Protein 3Q98 (pdb70)

CATH classification: 3.40.50.1370 (+1 more: 3.40.50.1370)

Structure (mmCIF, N/CA/C/O backbone):
data_3Q98
#
_entry.id   3Q98
#
_cell.length_a   78.250
_cell.length_b   78.250
_cell.length_c   100.200
_cell.angle_alpha   90.000
_cell.angle_beta   90.000
_cell.angle_gamma   120.000
#
_symmetry.space_group_name_H-M   'P 63'
#
loop_
_entity.id
_entity.type
_entity.pdbx_description
1 polymer transcarbamylase
2 water water
#
loop_
_atom_site.group_PDB
_atom_site.id
_atom_site.type_symbol
_atom_site.label_atom_id
_atom_site.label_alt_id
_atom_site.label_comp_id
_atom_site.label_asym_id
_atom_site.label_entity_id
_atom_site.label_seq_id
_atom_site.pdbx_PDB_ins_code
_atom_site.Cartn_x
_atom_site.Cartn_y
_atom_site.Cartn_z
_atom_site.occupancy
_atom_site.B_iso_or_equiv
_atom_site.auth_seq_id
_atom_site.auth_comp_id
_atom_site.auth_asym_id
_atom_site.auth_atom_id
_atom_site.pdbx_PDB_model_num
ATOM 17 N N . LYS A 1 6 ? 23.926 40.929 73.881 1.00 48.85 3 LYS A N 1
ATOM 18 C CA . LYS A 1 6 ? 25.253 41.530 74.016 1.00 45.62 3 LYS A CA 1
ATOM 19 C C . LYS A 1 6 ? 25.740 42.176 72.720 1.00 41.69 3 LYS A C 1
ATOM 20 O O . LYS A 1 6 ? 26.232 43.301 72.724 1.00 43.86 3 LYS A O 1
ATOM 26 N N . THR A 1 7 ? 25.607 41.448 71.618 1.00 39.36 4 THR A N 1
ATOM 27 C CA . THR A 1 7 ? 25.983 41.942 70.301 1.00 40.60 4 THR A CA 1
ATOM 28 C C . THR A 1 7 ? 25.278 43.260 69.985 1.00 38.74 4 THR A C 1
ATOM 29 O O . THR A 1 7 ? 25.907 44.235 69.566 1.00 40.46 4 THR A O 1
ATOM 33 N N . VAL A 1 8 ? 23.965 43.277 70.185 1.00 33.84 5 VAL A N 1
ATOM 34 C CA . VAL A 1 8 ? 23.160 44.451 69.907 1.00 28.61 5 VAL A CA 1
ATOM 35 C C . VAL A 1 8 ? 23.490 45.592 70.874 1.00 28.62 5 VAL A C 1
ATOM 36 O O . VAL A 1 8 ? 23.606 46.736 70.458 1.00 32.53 5 VAL A O 1
ATOM 40 N N . ASN A 1 9 ? 23.664 45.281 72.156 1.00 29.91 6 ASN A N 1
ATOM 41 C CA . ASN A 1 9 ? 24.101 46.301 73.110 1.00 37.39 6 ASN A CA 1
ATOM 42 C C . ASN A 1 9 ? 25.413 46.984 72.694 1.00 34.84 6 ASN A C 1
ATOM 43 O O . ASN A 1 9 ? 25.556 48.191 72.841 1.00 41.09 6 ASN A O 1
ATOM 48 N N . GLU A 1 10 ? 26.354 46.220 72.155 1.00 36.34 7 GLU A N 1
ATOM 49 C CA . GLU A 1 10 ? 27.613 46.799 71.677 1.00 41.04 7 GLU A CA 1
ATOM 50 C C . GLU A 1 10 ? 27.407 47.656 70.426 1.00 35.70 7 GLU A C 1
ATOM 51 O O . GLU A 1 10 ? 28.046 48.703 70.264 1.00 29.12 7 GLU A O 1
ATOM 57 N N . LEU A 1 11 ? 26.530 47.195 69.534 1.00 30.44 8 LEU A N 1
ATOM 58 C CA . LEU A 1 11 ? 26.197 47.940 68.331 1.00 31.51 8 LEU A CA 1
ATOM 59 C C . LEU A 1 11 ? 25.590 49.289 68.684 1.00 32.69 8 LEU A C 1
ATOM 60 O O . LEU A 1 11 ? 25.921 50.300 68.065 1.00 32.30 8 LEU A O 1
ATOM 65 N N . ILE A 1 12 ? 24.705 49.295 69.678 1.00 27.81 9 ILE A N 1
ATOM 66 C CA . ILE A 1 12 ? 24.041 50.516 70.125 1.00 28.69 9 ILE A CA 1
ATOM 67 C C . ILE A 1 12 ? 25.035 51.527 70.731 1.00 31.24 9 ILE A C 1
ATOM 68 O O . ILE A 1 12 ? 24.916 52.732 70.517 1.00 26.34 9 ILE A O 1
ATOM 73 N N . LYS A 1 13 ? 26.008 51.030 71.482 1.00 31.41 10 LYS A N 1
ATOM 74 C CA . LYS A 1 13 ? 27.046 51.884 72.030 1.00 37.24 10 LYS A CA 1
ATOM 75 C C . LYS A 1 13 ? 27.896 52.455 70.894 1.00 34.78 10 LYS A C 1
ATOM 76 O O . LYS A 1 13 ? 28.288 53.615 70.931 1.00 38.57 10 LYS A O 1
ATOM 82 N N . ASP A 1 14 ? 28.162 51.645 69.875 1.00 33.05 11 ASP A N 1
ATOM 83 C CA . ASP A 1 14 ? 28.889 52.123 68.703 1.00 37.79 11 ASP A CA 1
ATOM 84 C C . ASP A 1 14 ? 28.110 53.235 67.995 1.00 36.58 11 ASP A C 1
ATOM 85 O O . ASP A 1 14 ? 28.662 54.288 67.682 1.00 35.21 11 ASP A O 1
ATOM 90 N N . ILE A 1 15 ? 26.825 52.991 67.754 1.00 28.02 12 ILE A N 1
ATOM 91 C CA . ILE A 1 15 ? 25.962 53.946 67.066 1.00 24.40 12 ILE A CA 1
ATOM 92 C C . ILE A 1 15 ? 25.842 55.253 67.831 1.00 26.97 12 ILE A C 1
ATOM 93 O O . ILE A 1 15 ? 25.967 56.331 67.246 1.00 29.18 12 ILE A O 1
ATOM 98 N N . ASN A 1 16 ? 25.615 55.160 69.137 1.00 28.40 13 ASN A N 1
ATOM 99 C CA . ASN A 1 16 ? 25.450 56.352 69.963 1.00 34.17 13 ASN A CA 1
ATOM 100 C C . ASN A 1 16 ? 26.706 57.218 70.008 1.00 37.56 13 ASN A C 1
ATOM 101 O O . ASN A 1 16 ? 26.632 58.396 70.324 1.00 41.10 13 ASN A O 1
ATOM 106 N N . SER A 1 17 ? 27.854 56.636 69.688 1.00 39.33 14 SER A N 1
ATOM 107 C CA . SER A 1 17 ? 29.109 57.375 69.739 1.00 44.59 14 SER A CA 1
ATOM 108 C C . SER A 1 17 ? 29.398 58.116 68.435 1.00 43.29 14 SER A C 1
ATOM 109 O O . SER A 1 17 ? 30.403 58.814 68.322 1.00 44.69 14 SER A O 1
ATOM 112 N N . LEU A 1 18 ? 28.518 57.965 67.452 1.00 34.32 15 LEU A N 1
ATOM 113 C CA . LEU A 1 18 ? 28.765 58.523 66.130 1.00 34.66 15 LEU A CA 1
ATOM 114 C C . LEU A 1 18 ? 28.144 59.899 65.954 1.00 37.66 15 LEU A C 1
ATOM 115 O O . LEU A 1 18 ? 27.120 60.223 66.554 1.00 39.61 15 LEU A O 1
ATOM 120 N N . THR A 1 19 ? 28.770 60.700 65.105 1.00 38.46 16 THR A N 1
ATOM 121 C CA . THR A 1 19 ? 28.252 62.012 64.778 1.00 38.05 16 THR A CA 1
ATOM 122 C C . THR A 1 19 ? 27.588 61.919 63.412 1.00 37.59 16 THR A C 1
ATOM 123 O O . THR A 1 19 ? 28.232 61.569 62.426 1.00 40.57 16 THR A O 1
ATOM 127 N N . SER A 1 20 ? 26.289 62.191 63.368 1.00 32.77 17 SER A N 1
ATOM 128 C CA . SER A 1 20 ? 25.528 62.045 62.140 1.00 26.46 17 SER A CA 1
ATOM 129 C C . SER A 1 20 ? 24.517 63.164 61.965 1.00 30.37 17 SER A C 1
ATOM 130 O O . SER A 1 20 ? 23.980 63.684 62.940 1.00 32.40 17 SER A O 1
ATOM 133 N N . HIS A 1 21 ? 24.262 63.535 60.715 1.00 28.64 18 HIS A N 1
ATOM 134 C CA . HIS A 1 21 ? 23.209 64.490 60.408 1.00 26.16 18 HIS A CA 1
ATOM 135 C C . HIS A 1 21 ? 22.320 63.895 59.337 1.00 26.65 18 HIS A C 1
ATOM 136 O O . HIS A 1 21 ? 21.698 64.621 58.567 1.00 27.16 18 HIS A O 1
ATOM 143 N N . LEU A 1 22 ? 22.239 62.565 59.294 1.00 25.82 19 LEU A N 1
ATOM 144 C CA . LEU A 1 22 ? 21.369 61.932 58.323 1.00 22.53 19 LEU A CA 1
ATOM 145 C C . LEU A 1 22 ? 19.916 62.256 58.601 1.00 25.53 19 LEU A C 1
ATOM 146 O O . LEU A 1 22 ? 19.065 62.078 57.739 1.00 28.90 19 LEU A O 1
ATOM 151 N N . HIS A 1 23 ? 19.616 62.720 59.807 1.00 27.98 20 HIS A N 1
ATOM 152 C CA . HIS A 1 23 ? 18.235 63.050 60.118 1.00 24.96 20 HIS A CA 1
ATOM 153 C C . HIS A 1 23 ? 17.804 64.376 59.482 1.00 30.62 20 HIS A C 1
ATOM 154 O O . HIS A 1 23 ? 16.631 64.735 59.516 1.00 30.19 20 HIS A O 1
ATOM 161 N N . GLU A 1 24 ? 18.747 65.068 58.857 1.00 26.87 21 GLU A N 1
ATOM 162 C CA . GLU A 1 24 ? 18.476 66.359 58.244 1.00 34.71 21 GLU A CA 1
ATOM 163 C C . GLU A 1 24 ? 18.701 66.343 56.741 1.00 32.91 21 GLU A C 1
ATOM 164 O O . GLU A 1 24 ? 18.659 67.386 56.107 1.00 33.68 21 GLU A O 1
ATOM 170 N N . LYS A 1 25 ? 18.970 65.177 56.162 1.00 28.96 22 LYS A N 1
ATOM 171 C CA . LYS A 1 25 ? 19.198 65.130 54.721 1.00 29.23 22 LYS A CA 1
ATOM 172 C C . LYS A 1 25 ? 18.771 63.798 54.113 1.00 26.95 22 LYS A C 1
ATOM 173 O O . LYS A 1 25 ? 18.388 62.882 54.824 1.00 31.34 22 LYS A O 1
ATOM 179 N N . ASP A 1 26 ? 18.821 63.704 52.791 1.00 21.70 23 ASP A N 1
ATOM 180 C CA . ASP A 1 26 ? 18.442 62.472 52.107 1.00 21.68 23 ASP A CA 1
ATOM 181 C C . ASP A 1 26 ? 19.691 61.722 51.681 1.00 22.78 23 ASP A C 1
ATOM 182 O O . ASP A 1 26 ? 20.613 62.328 51.156 1.00 22.65 23 ASP A O 1
ATOM 187 N N . PHE A 1 27 ? 19.714 60.409 51.898 1.00 19.88 24 PHE A N 1
ATOM 188 C CA . PHE A 1 27 ? 20.863 59.594 51.539 1.00 24.95 24 PHE A CA 1
ATOM 189 C C . PHE A 1 27 ? 20.769 59.219 50.062 1.00 23.75 24 PHE A C 1
ATOM 190 O O . PHE A 1 27 ? 20.316 58.130 49.721 1.00 26.92 24 PHE A O 1
ATOM 198 N N . LEU A 1 28 ? 21.184 60.128 49.186 1.00 18.30 25 LEU A N 1
ATOM 199 C CA . LEU A 1 28 ? 21.114 59.890 47.749 1.00 23.84 25 LEU A CA 1
ATOM 200 C C . LEU A 1 28 ? 22.400 59.231 47.216 1.00 24.29 25 LEU A C 1
ATOM 201 O O . LEU A 1 28 ? 22.351 58.223 46.521 1.00 29.80 25 LEU A O 1
ATOM 206 N N . LEU A 1 29 ? 23.541 59.819 47.551 1.00 22.58 26 LEU A N 1
ATOM 207 C CA . LEU A 1 29 ? 24.840 59.349 47.075 1.00 23.37 26 LEU A CA 1
ATOM 208 C C . LEU A 1 29 ? 25.703 58.993 48.275 1.00 17.15 26 LEU A C 1
ATOM 209 O O . LEU A 1 29 ? 25.778 59.760 49.221 1.00 19.35 26 LEU A O 1
ATOM 214 N N . THR A 1 30 ? 26.367 57.839 48.263 1.00 18.35 27 THR A N 1
ATOM 215 C CA . THR A 1 30 ? 27.191 57.503 49.428 1.00 17.06 27 THR A CA 1
ATOM 216 C C . THR A 1 30 ? 28.304 58.502 49.645 1.00 17.18 27 THR A C 1
ATOM 217 O O . THR A 1 30 ? 28.735 58.731 50.787 1.00 21.47 27 THR A O 1
ATOM 221 N N . TRP A 1 31 ? 28.803 59.090 48.564 1.00 18.38 28 TRP A N 1
ATOM 222 C CA . TRP A 1 31 ? 29.923 60.015 48.718 1.00 24.83 28 TRP A CA 1
ATOM 223 C C . TRP A 1 31 ? 29.503 61.416 49.169 1.00 26.33 28 TRP A C 1
ATOM 224 O O . TRP A 1 31 ? 30.349 62.311 49.322 1.00 27.32 28 TRP A O 1
ATOM 235 N N . GLU A 1 32 ? 28.209 61.606 49.419 1.00 21.13 29 GLU A N 1
ATOM 236 C CA . GLU A 1 32 ? 27.781 62.854 50.061 1.00 25.80 29 GLU A CA 1
ATOM 237 C C . GLU A 1 32 ? 27.562 62.624 51.554 1.00 27.03 29 GLU A C 1
ATOM 238 O O . GLU A 1 32 ? 27.100 63.501 52.268 1.00 25.11 29 GLU A O 1
ATOM 244 N N . GLN A 1 33 ? 27.915 61.432 52.027 1.00 19.74 30 GLN A N 1
ATOM 245 C CA . GLN A 1 33 ? 27.782 61.129 53.443 1.00 21.05 30 GLN A CA 1
ATOM 246 C C . GLN A 1 33 ? 29.168 61.024 54.061 1.00 22.05 30 GLN A C 1
ATOM 247 O O . GLN A 1 33 ? 30.110 60.570 53.406 1.00 26.33 30 GLN A O 1
ATOM 253 N N . THR A 1 34 ? 29.291 61.443 55.318 1.00 23.56 31 THR A N 1
ATOM 254 C CA . THR A 1 34 ? 30.561 61.322 56.051 1.00 23.86 31 THR A CA 1
ATOM 255 C C . THR A 1 34 ? 30.815 59.863 56.465 1.00 24.75 31 THR A C 1
ATOM 256 O O . THR A 1 34 ? 29.924 59.016 56.353 1.00 22.25 31 THR A O 1
ATOM 260 N N . PRO A 1 35 ? 32.043 59.555 56.915 1.00 31.17 32 PRO A N 1
ATOM 261 C CA . PRO A 1 35 ? 32.369 58.185 57.334 1.00 27.76 32 PRO A CA 1
ATOM 262 C C . PRO A 1 35 ? 31.554 57.720 58.537 1.00 25.63 32 PRO A C 1
ATOM 263 O O . PRO A 1 35 ? 31.155 56.559 58.571 1.00 25.15 32 PRO A O 1
ATOM 267 N N . ASP A 1 36 ? 31.305 58.602 59.503 1.00 24.06 33 ASP A N 1
ATOM 268 C CA . ASP A 1 36 ? 30.421 58.253 60.616 1.00 26.11 33 ASP A CA 1
ATOM 269 C C . ASP A 1 36 ? 28.997 57.951 60.174 1.00 24.49 33 ASP A C 1
ATOM 270 O O . ASP A 1 36 ? 28.331 57.070 60.742 1.00 23.55 33 ASP A O 1
ATOM 275 N N . GLU A 1 37 ? 28.518 58.688 59.174 1.00 23.50 34 GLU A N 1
ATOM 276 C CA . GLU A 1 37 ? 27.157 58.496 58.680 1.00 24.21 34 GLU A CA 1
ATOM 277 C C . GLU A 1 37 ? 27.025 57.165 57.954 1.00 25.62 34 GLU A C 1
ATOM 278 O O . GLU A 1 37 ? 26.008 56.484 58.073 1.00 25.47 34 GLU A O 1
ATOM 284 N N . LEU A 1 38 ? 28.051 56.790 57.195 1.00 21.47 35 LEU A N 1
ATOM 285 C CA . LEU A 1 38 ? 28.038 55.494 56.532 1.00 20.96 35 LEU A CA 1
ATOM 286 C C . LEU A 1 38 ? 28.046 54.414 57.595 1.00 21.24 35 LEU A C 1
ATOM 287 O O . LEU A 1 38 ? 27.293 53.442 57.521 1.00 22.96 35 LEU A O 1
ATOM 292 N N . LYS A 1 39 ? 28.907 54.590 58.593 1.00 23.26 36 LYS A N 1
ATOM 293 C CA . LYS A 1 39 ? 29.027 53.606 59.659 1.00 26.61 36 LYS A CA 1
ATOM 294 C C . LYS A 1 39 ? 27.723 53.478 60.444 1.00 25.23 36 LYS A C 1
ATOM 295 O O . LYS A 1 39 ? 27.362 52.389 60.862 1.00 21.65 36 LYS A O 1
ATOM 301 N N . GLN A 1 40 ? 26.998 54.580 60.622 1.00 24.76 37 GLN A N 1
ATOM 302 C CA . GLN A 1 40 ? 25.709 54.504 61.308 1.00 21.18 37 GLN A CA 1
ATOM 303 C C . GLN A 1 40 ? 24.730 53.567 60.595 1.00 22.38 37 GLN A C 1
ATOM 304 O O . GLN A 1 40 ? 24.071 52.732 61.223 1.00 26.21 37 GLN A O 1
ATOM 310 N N . VAL A 1 41 ? 24.634 53.709 59.283 1.00 19.78 38 VAL A N 1
ATOM 311 C CA . VAL A 1 41 ? 23.698 52.912 58.512 1.00 23.85 38 VAL A CA 1
ATOM 312 C C . VAL A 1 41 ? 24.048 51.428 58.572 1.00 21.96 38 VAL A C 1
ATOM 313 O O . VAL A 1 41 ? 23.176 50.574 58.762 1.00 19.46 38 VAL A O 1
ATOM 317 N N . LEU A 1 42 ? 25.331 51.137 58.411 1.00 18.98 39 LEU A N 1
ATOM 318 C CA . LEU A 1 42 ? 25.862 49.790 58.546 1.00 21.42 39 LEU A CA 1
ATOM 319 C C . LEU A 1 42 ? 25.594 49.171 59.920 1.00 21.92 39 LEU A C 1
ATOM 320 O O . LEU A 1 42 ? 25.160 48.042 59.989 1.00 24.17 39 LEU A O 1
ATOM 325 N N . ASP A 1 43 ? 25.878 49.902 61.003 1.00 24.21 40 ASP A N 1
ATOM 326 C CA . ASP A 1 43 ? 25.670 49.385 62.359 1.00 28.11 40 ASP A CA 1
ATOM 327 C C . ASP A 1 43 ? 24.183 49.219 62.699 1.00 24.62 40 ASP A C 1
ATOM 328 O O . ASP A 1 43 ? 23.790 48.254 63.361 1.00 21.07 40 ASP A O 1
ATOM 333 N N . VAL A 1 44 ? 23.363 50.162 62.255 1.00 22.28 41 VAL A N 1
ATOM 334 C CA . VAL A 1 44 ? 21.913 50.042 62.452 1.00 20.63 41 VAL A CA 1
ATOM 335 C C . VAL A 1 44 ? 21.370 48.828 61.688 1.00 19.13 41 VAL A C 1
ATOM 336 O O . VAL A 1 44 ? 20.554 48.060 62.205 1.00 21.77 41 VAL A O 1
ATOM 340 N N . ALA A 1 45 ? 21.834 48.651 60.459 1.00 16.45 42 ALA A N 1
ATOM 341 C CA . ALA A 1 45 ? 21.414 47.512 59.661 1.00 17.91 42 ALA A CA 1
ATOM 342 C C . ALA A 1 45 ? 21.817 46.232 60.381 1.00 20.36 42 ALA A C 1
ATOM 343 O O . ALA A 1 45 ? 21.014 45.326 60.505 1.00 20.84 42 ALA A O 1
ATOM 345 N N . ALA A 1 46 ? 23.043 46.185 60.907 1.00 18.74 43 ALA A N 1
ATOM 346 C CA . ALA A 1 46 ? 23.503 45.017 61.661 1.00 18.75 43 ALA A CA 1
ATOM 347 C C . ALA A 1 46 ? 22.652 44.725 62.905 1.00 20.92 43 ALA A C 1
ATOM 348 O O . ALA A 1 46 ? 22.353 43.573 63.196 1.00 21.00 43 ALA A O 1
ATOM 350 N N . ALA A 1 47 ? 22.270 45.764 63.646 1.00 19.51 44 ALA A N 1
ATOM 351 C CA . ALA A 1 47 ? 21.419 45.578 64.810 1.00 20.47 44 ALA A CA 1
ATOM 352 C C . ALA A 1 47 ? 20.043 45.062 64.412 1.00 19.15 44 ALA A C 1
ATOM 353 O O . ALA A 1 47 ? 19.520 44.159 65.046 1.00 22.07 44 ALA A O 1
ATOM 355 N N . LEU A 1 48 ? 19.460 45.615 63.353 1.00 16.66 45 LEU A N 1
ATOM 356 C CA . LEU A 1 48 ? 18.160 45.126 62.909 1.00 20.70 45 LEU A CA 1
ATOM 357 C C . LEU A 1 48 ? 18.260 43.659 62.481 1.00 21.32 45 LEU A C 1
ATOM 358 O O . LEU A 1 48 ? 17.400 42.868 62.818 1.00 16.82 45 LEU A O 1
ATOM 363 N N . LYS A 1 49 ? 19.313 43.298 61.752 1.00 17.71 46 LYS A N 1
ATOM 364 C CA . LYS A 1 49 ? 19.447 41.920 61.275 1.00 18.88 46 LYS A CA 1
ATOM 365 C C . LYS A 1 49 ? 19.551 40.962 62.467 1.00 21.88 46 LYS A C 1
ATOM 366 O O . LYS A 1 49 ? 18.932 39.896 62.474 1.00 19.66 46 LYS A O 1
ATOM 372 N N . ALA A 1 50 ? 20.355 41.335 63.466 1.00 22.43 47 ALA A N 1
ATOM 373 C CA . ALA A 1 50 ? 20.525 40.514 64.669 1.00 24.15 47 ALA A CA 1
ATOM 374 C C . ALA A 1 50 ? 19.231 40.417 65.481 1.00 25.85 47 ALA A C 1
ATOM 375 O O . ALA A 1 50 ? 18.865 39.343 65.961 1.00 23.59 47 ALA A O 1
ATOM 377 N N . LEU A 1 51 ? 18.522 41.528 65.635 1.00 20.48 48 LEU A N 1
ATOM 378 C CA . LEU A 1 51 ? 17.233 41.458 66.326 1.00 22.62 48 LEU A CA 1
ATOM 379 C C . LEU A 1 51 ? 16.286 40.480 65.630 1.00 19.00 48 LEU A C 1
ATOM 380 O O . LEU A 1 51 ? 15.664 39.627 66.264 1.00 23.58 48 LEU A O 1
ATOM 385 N N . ARG A 1 52 ? 16.195 40.620 64.319 1.00 21.86 49 ARG A N 1
ATOM 386 C CA . ARG A 1 52 ? 15.304 39.821 63.498 1.00 24.85 49 ARG A CA 1
ATOM 387 C C . ARG A 1 52 ? 15.666 38.346 63.612 1.00 27.19 49 ARG A C 1
ATOM 388 O O . ARG A 1 52 ? 14.786 37.492 63.704 1.00 27.02 49 ARG A O 1
ATOM 396 N N . ALA A 1 53 ? 16.966 38.063 63.637 1.00 31.21 50 ALA A N 1
ATOM 397 C CA . ALA A 1 53 ? 17.490 36.698 63.730 1.00 29.62 50 ALA A CA 1
ATOM 398 C C . ALA A 1 53 ? 17.058 35.975 65.000 1.00 36.85 50 ALA A C 1
ATOM 399 O O . ALA A 1 53 ? 16.879 34.756 64.996 1.00 38.31 50 ALA A O 1
ATOM 401 N N . GLU A 1 54 ? 16.892 36.719 66.088 1.00 36.49 51 GLU A N 1
ATOM 402 C CA . GLU A 1 54 ? 16.476 36.111 67.347 1.00 38.17 51 GLU A CA 1
ATOM 403 C C . GLU A 1 54 ? 14.995 36.366 67.657 1.00 34.39 51 GLU A C 1
ATOM 404 O O . GLU A 1 54 ? 14.586 36.377 68.823 1.00 34.32 51 GLU A O 1
ATOM 410 N N . ASN A 1 55 ? 14.207 36.587 66.610 1.00 30.12 52 ASN A N 1
ATOM 411 C CA . ASN A 1 55 ? 12.752 36.695 66.743 1.00 28.87 52 ASN A CA 1
ATOM 412 C C . ASN A 1 55 ? 12.285 37.900 67.561 1.00 24.22 52 ASN A C 1
ATOM 413 O O . ASN A 1 55 ? 11.252 37.842 68.223 1.00 26.04 52 ASN A O 1
ATOM 418 N N . ILE A 1 56 ? 13.052 38.985 67.531 1.00 21.99 53 ILE A N 1
ATOM 419 C CA . ILE A 1 56 ? 12.626 40.218 68.186 1.00 22.91 53 ILE A CA 1
ATOM 420 C C . ILE A 1 56 ? 12.068 41.192 67.149 1.00 23.47 53 ILE A C 1
ATOM 421 O O . ILE A 1 56 ? 12.714 41.494 66.156 1.00 22.46 53 ILE A O 1
ATOM 426 N N . SER A 1 57 ? 10.856 41.669 67.391 1.00 21.80 54 SER A N 1
ATOM 427 C CA . SER A 1 57 ? 10.181 42.568 66.476 1.00 19.00 54 SER A CA 1
ATOM 428 C C . SER A 1 57 ? 10.900 43.903 66.379 1.00 20.21 54 SER A C 1
ATOM 429 O O . SER A 1 57 ? 11.290 44.485 67.391 1.00 26.02 54 SER 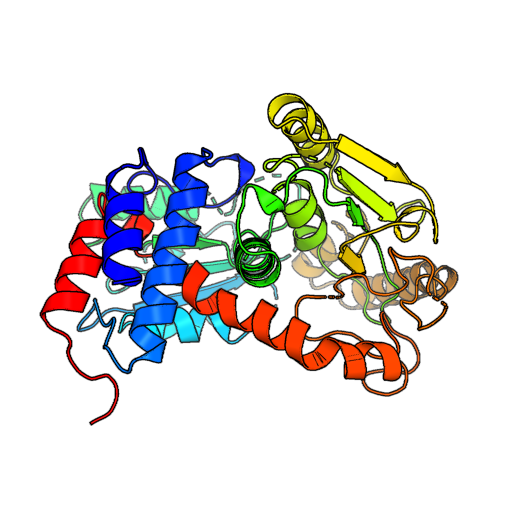A O 1
ATOM 432 N N . THR A 1 58 ? 11.058 44.396 65.160 1.00 18.80 55 THR A N 1
ATOM 433 C CA . THR A 1 58 ? 11.622 45.722 64.959 1.00 20.92 55 THR A CA 1
ATOM 434 C C . THR A 1 58 ? 10.562 46.677 64.377 1.00 22.98 55 THR A C 1
ATOM 435 O O . THR A 1 58 ? 10.868 47.633 63.670 1.00 25.54 55 THR A O 1
ATOM 439 N N . LYS A 1 59 ? 9.307 46.398 64.697 1.00 24.57 56 LYS A N 1
ATOM 440 C CA . LYS A 1 59 ? 8.190 47.190 64.207 1.00 25.23 56 LYS A CA 1
ATOM 441 C C . LYS A 1 59 ? 8.235 48.544 64.909 1.00 25.76 56 LYS A C 1
ATOM 442 O O . LYS A 1 59 ? 8.167 48.627 66.130 1.00 32.69 56 LYS A O 1
ATOM 448 N N . VAL A 1 60 ? 8.375 49.601 64.125 1.00 19.69 57 VAL A N 1
ATOM 449 C CA . VAL A 1 60 ? 8.454 50.947 64.651 1.00 22.98 57 VAL A CA 1
ATOM 450 C C . VAL A 1 60 ? 7.187 51.757 64.331 1.00 26.81 57 VAL A C 1
ATOM 451 O O . VAL A 1 60 ? 6.851 52.702 65.046 1.00 30.02 57 VAL A O 1
ATOM 455 N N . PHE A 1 61 ? 6.487 51.370 63.265 1.00 24.90 58 PHE A N 1
ATOM 456 C CA . PHE A 1 61 ? 5.254 52.037 62.841 1.00 20.64 58 PHE A CA 1
ATOM 457 C C . PHE A 1 61 ? 4.035 51.148 63.047 1.00 21.96 58 PHE A C 1
ATOM 458 O O . PHE A 1 61 ? 4.018 49.989 62.609 1.00 23.41 58 PHE A O 1
ATOM 466 N N . ASN A 1 62 ? 2.997 51.680 63.686 1.00 20.59 59 ASN A N 1
ATOM 467 C CA . ASN A 1 62 ? 1.755 50.921 63.815 1.00 27.41 59 ASN A CA 1
ATOM 468 C C . ASN A 1 62 ? 0.842 51.051 62.585 1.00 30.32 59 ASN A C 1
ATOM 469 O O . ASN A 1 62 ? -0.044 50.220 62.345 1.00 35.88 59 ASN A O 1
ATOM 474 N N . SER A 1 63 ? 1.035 52.126 61.839 1.00 28.84 60 SER A N 1
ATOM 475 C CA . SER A 1 63 ? 0.413 52.295 60.536 1.00 27.12 60 SER A CA 1
ATOM 476 C C . SER A 1 63 ? 1.324 53.251 59.792 1.00 26.28 60 SER A C 1
ATOM 477 O O . SER A 1 63 ? 2.261 53.788 60.385 1.00 23.45 60 SER A O 1
ATOM 480 N N . GLY A 1 64 ? 1.070 53.446 58.503 1.00 24.90 61 GLY A N 1
ATOM 481 C CA . GLY A 1 64 ? 1.955 54.222 57.655 1.00 23.17 61 GLY A CA 1
ATOM 482 C C . GLY A 1 64 ? 2.264 53.485 56.364 1.00 20.31 61 GLY A C 1
ATOM 483 O O . GLY A 1 64 ? 2.335 52.257 56.342 1.00 21.98 61 GLY A O 1
ATOM 484 N N . LEU A 1 65 ? 2.441 54.250 55.289 1.00 18.81 62 LEU A N 1
ATOM 485 C CA . LEU A 1 65 ? 2.750 53.725 53.960 1.00 22.83 62 LEU A CA 1
ATOM 486 C C . LEU A 1 65 ? 4.211 53.946 53.557 1.00 25.26 62 LEU A C 1
ATOM 487 O O . LEU A 1 65 ? 4.848 54.931 53.965 1.00 18.12 62 LEU A O 1
ATOM 492 N N . GLY A 1 66 ? 4.736 53.026 52.749 1.00 21.98 63 GLY A N 1
ATOM 493 C CA . GLY A 1 66 ? 5.966 53.268 52.014 1.00 22.62 63 GLY A CA 1
ATOM 494 C C . GLY A 1 66 ? 5.628 53.211 50.534 1.00 19.74 63 GLY A C 1
ATOM 495 O O . GLY A 1 66 ? 5.138 52.198 50.047 1.00 23.20 63 GLY A O 1
ATOM 496 N N . ILE A 1 67 ? 5.884 54.290 49.810 1.00 18.83 64 ILE A N 1
ATOM 497 C CA . ILE A 1 67 ? 5.497 54.359 48.395 1.00 18.50 64 ILE A CA 1
ATOM 498 C C . ILE A 1 67 ? 6.657 53.919 47.510 1.00 19.09 64 ILE A C 1
ATOM 499 O O . ILE A 1 67 ? 7.801 54.226 47.811 1.00 22.34 64 ILE A O 1
ATOM 504 N N . SER A 1 68 ? 6.367 53.184 46.442 1.00 18.62 65 SER A N 1
ATOM 505 C CA . SER A 1 68 ? 7.393 52.848 45.447 1.00 20.19 65 SER A CA 1
ATOM 506 C C . SER A 1 68 ? 7.137 53.599 44.145 1.00 22.75 65 SER A C 1
ATOM 507 O O . SER A 1 68 ? 6.050 53.511 43.563 1.00 25.59 65 SER A O 1
ATOM 510 N N . VAL A 1 69 ? 8.139 54.333 43.686 1.00 22.75 66 VAL A N 1
ATOM 511 C CA . VAL A 1 69 ? 8.021 55.093 42.451 1.00 25.07 66 VAL A CA 1
ATOM 512 C C . VAL A 1 69 ? 9.054 54.612 41.454 1.00 28.28 66 VAL A C 1
ATOM 513 O O . VAL A 1 69 ? 10.255 54.652 41.732 1.00 31.08 66 VAL A O 1
ATOM 517 N N . PHE A 1 70 ? 8.600 54.165 40.288 1.00 26.66 67 PHE A N 1
ATOM 518 C CA . PHE A 1 70 ? 9.533 53.642 39.293 1.00 34.61 67 PHE A CA 1
ATOM 519 C C . PHE A 1 70 ? 9.610 54.496 38.037 1.00 40.74 67 PHE A C 1
ATOM 520 O O . PHE A 1 70 ? 8.647 54.598 37.288 1.00 44.03 67 PHE A O 1
ATOM 528 N N . ARG A 1 71 ? 10.761 55.111 37.799 1.00 40.21 68 ARG A N 1
ATOM 529 C CA . ARG A 1 71 ? 10.997 55.770 36.519 1.00 47.79 68 ARG A CA 1
ATOM 530 C C . ARG A 1 71 ? 11.710 54.820 35.549 1.00 52.38 68 ARG A C 1
ATOM 531 O O . ARG A 1 71 ? 12.927 54.908 35.367 1.00 55.51 68 ARG A O 1
ATOM 539 N N . ASP A 1 72 ? 10.947 53.909 34.948 1.00 53.14 69 ASP A N 1
ATOM 540 C CA . ASP A 1 72 ? 11.461 52.981 33.937 1.00 55.89 69 ASP A CA 1
ATOM 541 C C . ASP A 1 72 ? 10.433 51.906 33.586 1.00 58.39 69 ASP A C 1
ATOM 542 O O . ASP A 1 72 ? 10.441 51.356 32.483 1.00 61.94 69 ASP A O 1
ATOM 547 N N . ARG A 1 78 ? 14.049 43.821 43.524 1.00 58.22 75 ARG A N 1
ATOM 548 C CA . ARG A 1 78 ? 12.601 43.974 43.454 1.00 56.67 75 ARG A CA 1
ATOM 549 C C . ARG A 1 78 ? 11.933 43.799 44.824 1.00 45.37 75 ARG A C 1
ATOM 550 O O . ARG A 1 78 ? 10.962 44.485 45.132 1.00 43.59 75 ARG A O 1
ATOM 558 N N . PHE A 1 79 ? 12.465 42.907 45.656 1.00 31.52 76 PHE A N 1
ATOM 559 C CA . PHE A 1 79 ? 11.823 42.620 46.939 1.00 32.49 76 PHE A CA 1
ATOM 560 C C . PHE A 1 79 ? 12.388 43.359 48.154 1.00 29.02 76 PHE A C 1
ATOM 561 O O . PHE A 1 79 ? 11.759 43.377 49.200 1.00 25.59 76 PHE A O 1
ATOM 569 N N . SER A 1 80 ? 13.565 43.958 48.017 1.00 24.40 77 SER A N 1
ATOM 570 C CA . SER A 1 80 ? 14.254 44.533 49.171 1.00 22.29 77 SER A CA 1
ATOM 571 C C . SER A 1 80 ? 13.509 45.670 49.851 1.00 17.79 77 SER A C 1
ATOM 572 O O . SER A 1 80 ? 13.480 45.741 51.078 1.00 19.91 77 SER A O 1
ATOM 575 N N . TYR A 1 81 ? 12.971 46.600 49.066 1.00 18.59 78 TYR A N 1
ATOM 576 C CA . TYR A 1 81 ? 12.297 47.768 49.646 1.00 15.98 78 TYR A CA 1
ATOM 577 C C . TYR A 1 81 ? 11.031 47.319 50.390 1.00 16.88 78 TYR A C 1
ATOM 578 O O . TYR A 1 81 ? 10.789 47.716 51.527 1.00 15.62 78 TYR A O 1
ATOM 587 N N . ALA A 1 82 ? 10.227 46.488 49.747 1.00 17.67 79 ALA A N 1
ATOM 588 C CA . ALA A 1 82 ? 9.030 45.960 50.409 1.00 21.82 79 ALA A CA 1
ATOM 589 C C . ALA A 1 82 ? 9.352 45.221 51.705 1.00 17.29 79 ALA A C 1
ATOM 590 O O . ALA A 1 82 ? 8.606 45.321 52.691 1.00 19.49 79 ALA A O 1
ATOM 592 N N . SER A 1 83 ? 10.439 44.444 51.691 1.00 16.24 80 SER A N 1
ATOM 593 C CA . SER A 1 83 ? 10.897 43.715 52.867 1.00 19.87 80 SER A CA 1
ATOM 594 C C . SER A 1 83 ? 11.287 44.684 53.962 1.00 14.87 80 SER A C 1
ATOM 595 O O . SER A 1 83 ? 10.961 44.472 55.128 1.00 16.45 80 SER A O 1
ATOM 598 N N . ALA A 1 84 ? 12.011 45.740 53.591 1.00 15.48 81 ALA A N 1
ATOM 599 C CA . ALA A 1 84 ? 12.427 46.728 54.579 1.00 14.87 81 ALA A CA 1
ATOM 600 C C . ALA A 1 84 ? 11.220 47.449 55.195 1.00 15.82 81 ALA A C 1
ATOM 601 O O . ALA A 1 84 ? 11.164 47.679 56.396 1.00 15.27 81 ALA A O 1
ATOM 603 N N . LEU A 1 85 ? 10.269 47.831 54.361 1.00 14.50 82 LEU A N 1
ATOM 604 C CA . LEU A 1 85 ? 9.083 48.512 54.865 1.00 17.92 82 LEU A CA 1
ATOM 605 C C . LEU A 1 85 ? 8.398 47.598 55.884 1.00 17.88 82 LEU A C 1
ATOM 606 O O . LEU A 1 85 ? 8.037 47.992 56.990 1.00 15.29 82 LEU A O 1
ATOM 611 N N . ASN A 1 86 ? 8.221 46.352 55.497 1.00 14.77 83 ASN A N 1
ATOM 612 C CA . ASN A 1 86 ? 7.455 45.437 56.319 1.00 18.99 83 ASN A CA 1
ATOM 613 C C . ASN A 1 86 ? 8.135 45.138 57.655 1.00 17.82 83 ASN A C 1
ATOM 614 O O . ASN A 1 86 ? 7.473 45.016 58.698 1.00 17.85 83 ASN A O 1
ATOM 619 N N . LEU A 1 87 ? 9.457 45.015 57.607 1.00 17.75 84 LEU A N 1
ATOM 620 C CA . LEU A 1 87 ? 10.295 44.880 58.794 1.00 22.47 84 LEU A CA 1
ATOM 621 C C . LEU A 1 87 ? 10.018 45.976 59.835 1.00 18.69 84 LEU A C 1
ATOM 622 O O . LEU A 1 87 ? 10.053 45.726 61.043 1.00 23.03 84 LEU A O 1
ATOM 627 N N . LEU A 1 88 ? 9.740 47.188 59.372 1.00 15.47 85 LEU A N 1
ATOM 628 C CA . LEU A 1 88 ? 9.516 48.325 60.276 1.00 14.44 85 LEU A CA 1
ATOM 629 C C . LEU A 1 88 ? 8.024 48.549 60.580 1.00 15.99 85 LEU A C 1
ATOM 630 O O . LEU A 1 88 ? 7.678 49.397 61.410 1.00 19.79 85 LEU A O 1
ATOM 635 N N . GLY A 1 89 ? 7.152 47.824 59.881 1.00 18.56 86 GLY A N 1
ATOM 636 C CA . GLY A 1 89 ? 5.707 47.937 60.074 1.00 21.73 86 GLY A CA 1
ATOM 637 C C . GLY A 1 89 ? 4.954 48.794 59.059 1.00 23.95 86 GLY A C 1
ATOM 638 O O . GLY A 1 89 ? 3.763 49.070 59.225 1.00 24.26 86 GLY A O 1
ATOM 639 N N . LEU A 1 90 ? 5.634 49.225 58.001 1.00 23.30 87 LEU A N 1
ATOM 640 C CA . LEU A 1 90 ? 4.990 50.036 56.960 1.00 20.97 87 LEU A CA 1
ATOM 641 C C . LEU A 1 90 ? 4.442 49.143 55.852 1.00 20.94 87 LEU A C 1
ATOM 642 O O . LEU A 1 90 ? 5.011 48.093 55.564 1.00 20.93 87 LEU A O 1
ATOM 647 N N . ALA A 1 91 ? 3.350 49.575 55.226 1.00 21.14 88 ALA A N 1
ATOM 648 C CA . ALA A 1 91 ? 2.749 48.853 54.116 1.00 21.65 88 ALA A CA 1
ATOM 649 C C . ALA A 1 91 ? 3.217 49.452 52.790 1.00 25.71 88 ALA A C 1
ATOM 650 O O . ALA A 1 91 ? 3.267 50.677 52.639 1.00 22.01 88 ALA A O 1
ATOM 652 N N . GLN A 1 92 ? 3.581 48.608 51.829 1.00 22.39 89 GLN A N 1
ATOM 653 C CA . GLN A 1 92 ? 4.047 49.135 50.549 1.00 23.05 89 GLN A CA 1
ATOM 654 C C . GLN A 1 92 ? 2.870 49.438 49.633 1.00 26.89 89 GLN A C 1
ATOM 655 O O . GLN A 1 92 ? 1.836 48.768 49.675 1.00 24.77 89 GLN A O 1
ATOM 661 N N . GLN A 1 93 ? 3.013 50.495 48.846 1.00 20.58 90 GLN A N 1
ATOM 662 C CA . GLN A 1 93 ? 1.995 50.877 47.879 1.00 22.89 90 GLN A CA 1
ATOM 663 C C . GLN A 1 93 ? 2.780 51.346 46.676 1.00 26.62 90 GLN A C 1
ATOM 664 O O . GLN A 1 93 ? 3.644 52.196 46.822 1.00 25.27 90 GLN A O 1
ATOM 670 N N . ASP A 1 94 ? 2.517 50.810 45.492 1.00 29.59 91 ASP A N 1
ATOM 671 C CA . ASP A 1 94 ? 3.290 51.284 44.344 1.00 39.13 91 ASP A CA 1
ATOM 672 C C . ASP A 1 94 ? 2.570 52.385 43.574 1.00 37.73 91 ASP A C 1
ATOM 673 O O . ASP A 1 94 ? 1.353 52.547 43.689 1.00 34.19 91 ASP A O 1
ATOM 678 N N . LEU A 1 95 ? 3.346 53.172 42.833 1.00 37.07 92 LEU A N 1
ATOM 679 C CA . LEU A 1 95 ? 2.798 54.245 42.016 1.00 39.95 92 LEU A CA 1
ATOM 680 C C . LEU A 1 95 ? 2.692 53.746 40.589 1.00 45.23 92 LEU A C 1
ATOM 681 O O . LEU A 1 95 ? 3.695 53.393 39.974 1.00 45.67 92 LEU A O 1
ATOM 686 N N . ASP A 1 96 ? 1.469 53.708 40.074 1.00 52.45 93 ASP A N 1
ATOM 687 C CA . ASP A 1 96 ? 1.208 53.272 38.711 1.00 53.79 93 ASP A CA 1
ATOM 688 C C . ASP A 1 96 ? 0.817 54.473 37.850 1.00 49.19 93 ASP A C 1
ATOM 689 O O . ASP A 1 96 ? -0.092 55.236 38.203 1.00 43.03 93 ASP A O 1
ATOM 694 N N . HIS A 1 104 ? 6.873 62.841 33.682 1.00 67.25 101 HIS A N 1
ATOM 695 C CA . HIS A 1 104 ? 6.672 62.784 35.127 1.00 64.69 101 HIS A CA 1
ATOM 696 C C . HIS A 1 104 ? 7.698 63.625 35.889 1.00 49.51 101 HIS A C 1
ATOM 697 O O . HIS A 1 104 ? 7.497 63.954 37.054 1.00 47.00 101 HIS A O 1
ATOM 704 N N . GLY A 1 105 ? 8.795 63.973 35.229 1.00 41.71 102 GLY A N 1
ATOM 705 C CA . GLY A 1 105 ? 9.769 64.872 35.818 1.00 39.18 102 GLY A CA 1
ATOM 706 C C . GLY A 1 105 ? 9.165 66.247 36.034 1.00 39.59 102 GLY A C 1
ATOM 707 O O . GLY A 1 105 ? 9.399 66.890 37.059 1.00 42.00 102 GLY A O 1
ATOM 708 N N . GLU A 1 106 ? 8.359 66.686 35.071 1.00 38.10 103 GLU A N 1
ATOM 709 C CA . GLU A 1 106 ? 7.733 68.005 35.102 1.00 42.98 103 GLU A CA 1
ATOM 710 C C . GLU A 1 106 ? 6.722 68.178 36.239 1.00 48.56 103 GLU A C 1
ATOM 711 O O . GLU A 1 106 ? 6.406 69.301 36.645 1.00 50.62 103 GLU A O 1
ATOM 717 N N . THR A 1 107 ? 6.201 67.066 36.740 1.00 44.78 104 THR A N 1
ATOM 718 C CA . THR A 1 107 ? 5.109 67.121 37.702 1.00 40.93 104 THR A CA 1
ATOM 719 C C . THR A 1 107 ? 5.536 66.525 39.034 1.00 37.07 104 THR A C 1
ATOM 720 O O . THR A 1 107 ? 4.720 66.362 39.937 1.00 39.31 104 THR A O 1
ATOM 724 N N . VAL A 1 108 ? 6.823 66.211 39.144 1.00 32.08 105 VAL A N 1
ATOM 725 C CA . VAL A 1 108 ? 7.359 65.515 40.303 1.00 31.49 105 VAL A CA 1
ATOM 726 C C . VAL A 1 108 ? 6.973 66.151 41.639 1.00 29.05 105 VAL A C 1
ATOM 727 O O . VAL A 1 108 ? 6.691 65.453 42.612 1.00 30.58 105 VAL A O 1
ATOM 731 N N . ARG A 1 109 ? 6.957 67.474 41.687 1.00 28.37 106 ARG A N 1
ATOM 732 C CA . ARG A 1 109 ? 6.722 68.172 42.943 1.00 35.13 106 ARG A CA 1
ATOM 733 C C . ARG A 1 109 ? 5.302 67.941 43.465 1.00 30.41 106 ARG A C 1
ATOM 734 O O . ARG A 1 109 ? 5.096 67.719 44.658 1.00 27.65 106 ARG A O 1
ATOM 742 N N . GLU A 1 110 ? 4.326 68.000 42.569 1.00 29.81 107 GLU A N 1
ATOM 743 C CA . GLU A 1 110 ? 2.929 67.811 42.951 1.00 31.02 107 GLU A CA 1
ATOM 744 C C . GLU A 1 110 ? 2.669 66.357 43.327 1.00 29.28 107 GLU A C 1
ATOM 745 O O . GLU A 1 110 ? 1.958 66.062 44.289 1.00 31.47 107 GLU A O 1
ATOM 751 N N . THR A 1 111 ? 3.253 65.450 42.559 1.00 23.79 108 THR A N 1
ATOM 752 C CA . THR A 1 111 ? 3.144 64.026 42.849 1.00 25.26 108 THR A CA 1
ATOM 753 C C . THR A 1 111 ? 3.746 63.651 44.205 1.00 29.37 108 THR A C 1
ATOM 754 O O . THR A 1 111 ? 3.174 62.843 44.951 1.00 26.85 108 THR A O 1
ATOM 758 N N . ALA A 1 112 ? 4.886 64.252 44.537 1.00 26.18 109 ALA A N 1
ATOM 759 C CA . ALA A 1 112 ? 5.524 63.994 45.827 1.00 27.50 109 ALA A CA 1
ATOM 760 C C . ALA A 1 112 ? 4.585 64.285 47.005 1.00 25.39 109 ALA A C 1
ATOM 761 O O . ALA A 1 112 ? 4.494 63.497 47.953 1.00 27.81 109 ALA A O 1
ATOM 763 N N . ASN A 1 113 ? 3.904 65.426 46.964 1.00 26.71 110 ASN A N 1
ATOM 764 C CA . ASN A 1 113 ? 2.972 65.762 48.036 1.00 29.19 110 ASN A CA 1
ATOM 765 C C . ASN A 1 113 ? 1.744 64.847 48.030 1.00 28.56 110 ASN A C 1
ATOM 766 O O . ASN A 1 113 ? 1.334 64.332 49.071 1.00 33.01 110 ASN A O 1
ATOM 779 N N . ILE A 1 115 ? 1.256 61.845 47.140 1.00 20.49 112 ILE A N 1
ATOM 780 C CA . ILE A 1 115 ? 1.455 60.474 47.596 1.00 30.64 112 ILE A CA 1
ATOM 781 C C . ILE A 1 115 ? 1.922 60.361 49.052 1.00 34.63 112 ILE A C 1
ATOM 782 O O . ILE A 1 115 ? 2.078 59.253 49.562 1.00 37.54 112 ILE A O 1
ATOM 787 N N . SER A 1 116 ? 2.141 61.493 49.718 1.00 27.95 113 SER A N 1
ATOM 788 C CA . SER A 1 116 ? 2.856 61.480 50.996 1.00 25.42 113 SER A CA 1
ATOM 789 C C . SER A 1 116 ? 2.039 61.756 52.253 1.00 26.97 113 SER A C 1
ATOM 790 O O . SER A 1 116 ? 2.596 61.757 53.353 1.00 26.04 113 SER A O 1
ATOM 793 N N . PHE A 1 117 ? 0.742 62.016 52.111 1.00 23.83 114 PHE A N 1
ATOM 794 C CA . PHE A 1 117 ? -0.082 62.339 53.276 1.00 25.15 114 PHE A CA 1
ATOM 795 C C . PHE A 1 117 ? 0.022 61.313 54.404 1.00 26.73 114 PHE A C 1
ATOM 796 O O . PHE A 1 117 ? 0.045 61.674 55.583 1.00 28.93 114 PHE A O 1
ATOM 804 N N . CYS A 1 118 ? 0.087 60.040 54.034 1.00 22.16 115 CYS A N 1
ATOM 805 C CA . CYS A 1 118 ? 0.181 58.960 55.007 1.00 26.35 115 CYS A CA 1
ATOM 806 C C . CYS A 1 118 ? 1.430 58.117 54.784 1.00 25.54 115 CYS A C 1
ATOM 807 O O . CYS A 1 118 ? 1.486 56.973 55.219 1.00 26.04 115 CYS A O 1
ATOM 810 N N . ALA A 1 119 ? 2.415 58.669 54.083 1.00 21.61 116 ALA A N 1
ATOM 811 C CA . ALA A 1 119 ? 3.662 57.936 53.812 1.00 20.41 116 ALA A CA 1
ATOM 812 C C . ALA A 1 119 ? 4.771 58.302 54.778 1.00 20.10 116 ALA A C 1
ATOM 813 O O . ALA A 1 119 ? 5.017 59.473 55.036 1.00 26.21 116 ALA A O 1
ATOM 815 N N . ASP A 1 120 ? 5.453 57.300 55.304 1.00 20.51 117 ASP A N 1
ATOM 816 C CA . ASP A 1 120 ? 6.638 57.585 56.090 1.00 23.52 117 ASP A CA 1
ATOM 817 C C . ASP A 1 120 ? 7.897 57.302 55.284 1.00 20.40 117 ASP A C 1
ATOM 818 O O . ASP A 1 120 ? 9.005 57.626 55.716 1.00 21.23 117 ASP A O 1
ATOM 823 N N . ALA A 1 121 ? 7.722 56.738 54.092 1.00 17.32 118 ALA A N 1
ATOM 824 C CA . ALA A 1 121 ? 8.864 56.498 53.211 1.00 20.05 118 ALA A CA 1
ATOM 825 C C . ALA A 1 121 ? 8.454 56.520 51.755 1.00 21.48 118 ALA A C 1
ATOM 826 O O . ALA A 1 121 ? 7.342 56.129 51.408 1.00 21.59 118 ALA A O 1
ATOM 828 N N . ILE A 1 122 ? 9.354 57.012 50.911 1.00 19.26 119 ILE A N 1
ATOM 829 C CA . ILE A 1 122 ? 9.207 56.915 49.469 1.00 15.22 119 ILE A CA 1
ATOM 830 C C . ILE A 1 122 ? 10.502 56.324 48.884 1.00 21.26 119 ILE A C 1
ATOM 831 O O . ILE A 1 122 ? 11.593 56.809 49.182 1.00 20.92 119 ILE A O 1
ATOM 836 N N . GLY A 1 123 ? 10.378 55.276 48.071 1.00 21.99 120 GLY A N 1
ATOM 837 C CA . GLY A 1 123 ? 11.521 54.645 47.411 1.00 19.22 120 GLY A CA 1
ATOM 838 C C . GLY A 1 123 ? 11.458 54.883 45.914 1.00 20.00 120 GLY A C 1
ATOM 839 O O . GLY A 1 123 ? 10.433 54.628 45.278 1.00 22.60 120 GLY A O 1
ATOM 840 N N . ILE A 1 124 ? 12.538 55.403 45.342 1.00 20.89 121 ILE A N 1
ATOM 841 C CA . ILE A 1 124 ? 12.520 55.763 43.931 1.00 20.73 121 ILE A CA 1
ATOM 842 C C . ILE A 1 124 ? 13.576 54.978 43.164 1.00 20.90 121 ILE A C 1
ATOM 843 O O . ILE A 1 124 ? 14.759 54.981 43.532 1.00 20.82 121 ILE A O 1
ATOM 848 N N . ARG A 1 125 ? 13.149 54.279 42.117 1.00 20.05 122 ARG A N 1
ATOM 849 C CA . ARG A 1 125 ? 14.109 53.638 41.213 1.00 28.67 122 ARG A CA 1
ATOM 850 C C . ARG A 1 125 ? 14.070 54.402 39.898 1.00 31.96 122 ARG A C 1
ATOM 851 O O . ARG A 1 125 ? 13.020 54.521 39.276 1.00 27.67 122 ARG A O 1
ATOM 859 N N . ASP A 1 126 ? 15.212 54.935 39.479 1.00 31.25 123 ASP A N 1
ATOM 860 C CA . ASP A 1 126 ? 15.246 55.848 38.349 1.00 32.94 123 ASP A CA 1
ATOM 861 C C . ASP A 1 126 ? 16.290 55.406 37.317 1.00 46.58 123 ASP A C 1
ATOM 862 O O . ASP A 1 126 ? 17.474 55.271 37.625 1.00 42.87 123 ASP A O 1
ATOM 867 N N . ASP A 1 127 ? 15.840 55.178 36.090 1.00 60.41 124 ASP A N 1
ATOM 868 C CA . ASP A 1 127 ? 16.684 54.598 35.051 1.00 70.97 124 ASP A CA 1
ATOM 869 C C . ASP A 1 127 ? 17.147 55.643 34.039 1.00 70.85 124 ASP A C 1
ATOM 870 O O . ASP A 1 127 ? 18.011 55.371 33.207 1.00 72.50 124 ASP A O 1
ATOM 883 N N . TYR A 1 129 ? 18.787 58.638 32.012 1.00 55.50 126 TYR A N 1
ATOM 884 C CA . TYR A 1 129 ? 20.071 59.320 31.886 1.00 51.15 126 TYR A CA 1
ATOM 885 C C . TYR A 1 129 ? 19.901 60.552 31.011 1.00 57.17 126 TYR A C 1
ATOM 886 O O . TYR A 1 129 ? 19.536 60.437 29.839 1.00 56.19 126 TYR A O 1
ATOM 895 N N . LEU A 1 130 ? 20.162 61.727 31.575 1.00 65.67 127 LEU A N 1
ATOM 896 C CA . LEU A 1 130 ? 20.085 62.971 30.810 1.00 74.19 127 LEU A CA 1
ATOM 897 C C . LEU A 1 130 ? 21.015 64.069 31.330 1.00 75.81 127 LEU A C 1
ATOM 898 O O . LEU A 1 130 ? 21.030 65.181 30.801 1.00 77.63 127 LEU A O 1
ATOM 903 N N . GLY A 1 131 ? 21.793 63.754 32.360 1.00 73.57 128 GLY A N 1
ATOM 904 C CA . GLY A 1 131 ? 22.683 64.731 32.958 1.00 73.66 128 GLY A CA 1
ATOM 905 C C . GLY A 1 131 ? 21.941 65.732 33.823 1.00 73.04 128 GLY A C 1
ATOM 906 O O . GLY A 1 131 ? 21.356 65.374 34.847 1.00 69.77 128 GLY A O 1
ATOM 907 N N . ALA A 1 135 ? 18.790 64.983 39.812 1.00 51.00 132 ALA A N 1
ATOM 908 C CA . ALA A 1 135 ? 17.836 66.086 39.766 1.00 44.81 132 ALA A CA 1
ATOM 909 C C . ALA A 1 135 ? 16.478 65.660 40.321 1.00 37.71 132 ALA A C 1
ATOM 910 O O . ALA A 1 135 ? 15.932 66.297 41.222 1.00 38.60 132 ALA A O 1
ATOM 912 N N . TYR A 1 136 ? 15.940 64.576 39.777 1.00 31.54 133 TYR A N 1
ATOM 913 C CA . TYR A 1 136 ? 14.591 64.145 40.106 1.00 31.59 133 TYR A CA 1
ATOM 914 C C . TYR A 1 136 ? 14.401 63.947 41.609 1.00 27.87 133 TYR A C 1
ATOM 915 O O . TYR A 1 136 ? 13.498 64.521 42.204 1.00 29.15 133 TYR A O 1
ATOM 932 N N . ARG A 1 138 ? 16.195 64.997 44.075 1.00 26.66 135 ARG A N 1
ATOM 933 C CA . ARG A 1 138 ? 16.420 66.221 44.821 1.00 30.36 135 ARG A CA 1
ATOM 934 C C . ARG A 1 138 ? 15.186 67.121 44.788 1.00 30.26 135 ARG A C 1
ATOM 935 O O . ARG A 1 138 ? 14.906 67.829 45.751 1.00 27.04 135 ARG A O 1
ATOM 943 N N . GLU A 1 139 ? 14.453 67.095 43.679 1.00 29.66 136 GLU A N 1
ATOM 944 C CA . GLU A 1 139 ? 13.198 67.827 43.586 1.00 31.78 136 GLU A CA 1
ATOM 945 C C . GLU A 1 139 ? 12.155 67.190 44.497 1.00 26.84 136 GLU A C 1
ATOM 946 O O . GLU A 1 139 ? 11.407 67.882 45.185 1.00 30.50 136 GLU A O 1
ATOM 952 N N . VAL A 1 140 ? 12.102 65.867 44.502 1.00 21.70 137 VAL A N 1
ATOM 953 C CA . VAL A 1 140 ? 11.206 65.177 45.420 1.00 25.78 137 VAL A CA 1
ATOM 954 C C . VAL A 1 140 ? 11.508 65.588 46.866 1.00 26.70 137 VAL A C 1
ATOM 955 O O . VAL A 1 140 ? 10.603 65.912 47.616 1.00 30.43 137 VAL A O 1
ATOM 959 N N . GLY A 1 141 ? 12.782 65.588 47.249 1.00 28.05 138 GLY A N 1
ATOM 960 C CA . GLY A 1 141 ? 13.152 65.928 48.611 1.00 23.53 138 GLY A CA 1
ATOM 961 C C . GLY A 1 141 ? 12.786 67.356 48.979 1.00 21.00 138 GLY A C 1
ATOM 962 O O . GLY A 1 141 ? 12.283 67.618 50.067 1.00 24.92 138 GLY A O 1
ATOM 963 N N . ALA A 1 142 ? 13.048 68.292 48.076 1.00 21.13 139 ALA A N 1
ATOM 964 C CA . ALA A 1 142 ? 12.670 69.683 48.309 1.00 24.92 139 ALA A CA 1
ATOM 965 C C . ALA A 1 142 ? 11.149 69.850 48.387 1.00 27.23 139 ALA A C 1
ATOM 966 O O . ALA A 1 142 ? 10.637 70.700 49.121 1.00 24.54 139 ALA A O 1
ATOM 968 N N . ALA A 1 143 ? 10.424 69.040 47.622 1.00 28.09 140 ALA A N 1
ATOM 969 C CA . ALA A 1 143 ? 8.961 69.116 47.636 1.00 26.98 140 ALA A CA 1
ATOM 970 C C . ALA A 1 143 ? 8.407 68.567 48.952 1.00 26.33 140 ALA A C 1
ATOM 971 O O . ALA A 1 143 ? 7.441 69.099 49.501 1.00 33.31 140 ALA A O 1
ATOM 973 N N . LEU A 1 144 ? 9.014 67.493 49.451 1.00 25.48 141 LEU A N 1
ATOM 974 C CA . LEU A 1 144 ? 8.632 66.940 50.749 1.00 23.01 141 LEU A CA 1
ATOM 975 C C . LEU A 1 144 ? 8.926 67.939 51.871 1.00 23.50 141 LEU A C 1
ATOM 976 O O . LEU A 1 144 ? 8.114 68.138 52.765 1.00 25.00 141 LEU A O 1
ATOM 981 N N . ASP A 1 145 ? 10.094 68.567 51.817 1.00 29.12 142 ASP A N 1
ATOM 982 C CA . ASP A 1 145 ? 10.435 69.615 52.781 1.00 30.22 142 ASP A CA 1
ATOM 983 C C . ASP A 1 145 ? 9.379 70.707 52.800 1.00 27.53 142 ASP A C 1
ATOM 984 O O . ASP A 1 145 ? 8.975 71.174 53.863 1.00 30.50 142 ASP A O 1
ATOM 989 N N . ASP A 1 146 ? 8.946 71.129 51.619 1.00 29.39 143 ASP A N 1
ATOM 990 C CA . ASP A 1 146 ? 7.948 72.194 51.501 1.00 30.96 143 ASP A CA 1
ATOM 991 C C . ASP A 1 146 ? 6.596 71.807 52.110 1.00 32.17 143 ASP A C 1
ATOM 992 O O . ASP A 1 146 ? 5.986 72.578 52.867 1.00 27.94 143 ASP A O 1
ATOM 997 N N . GLY A 1 147 ? 6.119 70.621 51.754 1.00 33.55 144 GLY A N 1
ATOM 998 C CA . GLY A 1 147 ? 4.848 70.137 52.252 1.00 32.34 144 GLY A CA 1
ATOM 999 C C . GLY A 1 147 ? 4.855 69.965 53.757 1.00 29.66 144 GLY A C 1
ATOM 1000 O O . GLY A 1 147 ? 3.839 70.203 54.413 1.00 29.22 144 GLY A O 1
ATOM 1001 N N . TYR A 1 148 ? 5.990 69.534 54.312 1.00 23.48 145 TYR A N 1
ATOM 1002 C CA . TYR A 1 148 ? 6.098 69.398 55.759 1.00 23.69 145 TYR A CA 1
ATOM 1003 C C . TYR A 1 148 ? 6.183 70.777 56.436 1.00 29.47 145 TYR A C 1
ATOM 1004 O O . TYR A 1 148 ? 5.502 71.042 57.430 1.00 31.74 145 TYR A O 1
ATOM 1013 N N . LYS A 1 149 ? 7.011 71.661 55.892 1.00 30.63 146 LYS A N 1
ATOM 1014 C CA . LYS A 1 149 ? 7.201 72.976 56.521 1.00 35.57 146 LYS A CA 1
ATOM 1015 C C . LYS A 1 149 ? 5.943 73.841 56.455 1.00 37.25 146 LYS A C 1
ATOM 1016 O O . LYS A 1 149 ? 5.720 74.679 57.333 1.00 39.43 146 LYS A O 1
ATOM 1022 N N . GLN A 1 150 ? 5.117 73.642 55.428 1.00 39.94 147 GLN A N 1
ATOM 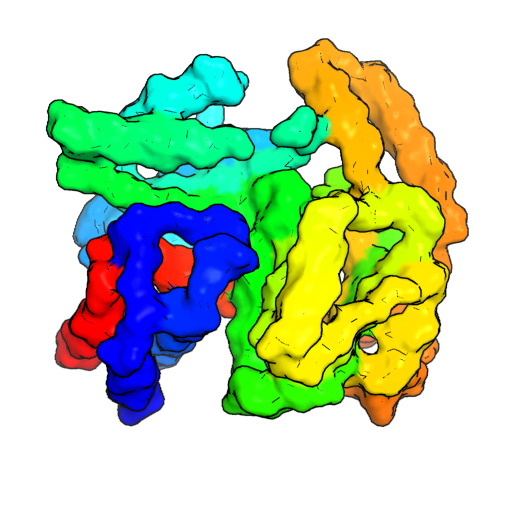1023 C CA . GLN A 1 150 ? 3.870 74.397 55.311 1.00 41.57 147 GLN A CA 1
ATOM 1024 C C . GLN A 1 150 ? 2.693 73.670 55.974 1.00 40.70 147 GLN A C 1
ATOM 1025 O O . GLN A 1 150 ? 1.555 74.118 55.885 1.00 43.74 147 GLN A O 1
ATOM 1031 N N . GLY A 1 151 ? 2.966 72.547 56.630 1.00 37.54 148 GLY A N 1
ATOM 1032 C CA . GLY A 1 151 ? 1.930 71.835 57.359 1.00 40.13 148 GLY A CA 1
ATOM 1033 C C . GLY A 1 151 ? 0.992 70.981 56.524 1.00 40.59 148 GLY A C 1
ATOM 1034 O O . GLY A 1 151 ? -0.040 70.537 57.015 1.00 45.76 148 GLY A O 1
ATOM 1035 N N . VAL A 1 152 ? 1.343 70.747 55.263 1.00 40.37 149 VAL A N 1
ATOM 1036 C CA . VAL A 1 152 ? 0.577 69.835 54.400 1.00 39.44 149 VAL A CA 1
ATOM 1037 C C . VAL A 1 152 ? 0.766 68.385 54.841 1.00 39.52 149 VAL A C 1
ATOM 1038 O O . VAL A 1 152 ? -0.195 67.618 54.974 1.00 40.04 149 VAL A O 1
ATOM 1042 N N . LEU A 1 153 ? 2.024 68.018 55.054 1.00 33.64 150 LEU A N 1
ATOM 1043 C CA . LEU A 1 153 ? 2.394 66.671 55.461 1.00 30.25 150 LEU A CA 1
ATOM 1044 C C . LEU A 1 153 ? 2.679 66.655 56.961 1.00 35.07 150 LEU A C 1
ATOM 1045 O O . LEU A 1 153 ? 3.461 67.465 57.460 1.00 37.15 150 LEU A O 1
ATOM 1050 N N . PRO A 1 154 ? 2.035 65.734 57.688 1.00 32.43 151 PRO A N 1
ATOM 1051 C CA . PRO A 1 154 ? 2.211 65.602 59.139 1.00 34.95 151 PRO A CA 1
ATOM 1052 C C . PRO A 1 154 ? 3.585 65.011 59.484 1.00 35.09 151 PRO A C 1
ATOM 1053 O O . PRO A 1 154 ? 4.053 65.167 60.606 1.00 36.83 151 PRO A O 1
ATOM 1057 N N . GLN A 1 155 ? 4.195 64.324 58.522 1.00 34.59 152 GLN A N 1
ATOM 1058 C CA . GLN A 1 155 ? 5.565 63.827 58.646 1.00 36.18 152 GLN A CA 1
ATOM 1059 C C . GLN A 1 155 ? 6.314 64.116 57.347 1.00 27.45 152 GLN A C 1
ATOM 1060 O O . GLN A 1 155 ? 5.707 64.215 56.280 1.00 27.42 152 GLN A O 1
ATOM 1066 N N . ARG A 1 156 ? 7.627 64.270 57.436 1.00 23.00 153 ARG A N 1
ATOM 1067 C CA . ARG A 1 156 ? 8.451 64.374 56.236 1.00 25.77 153 ARG A CA 1
ATOM 1068 C C . ARG A 1 156 ? 8.912 62.961 55.915 1.00 23.43 153 ARG A C 1
ATOM 1069 O O . ARG A 1 156 ? 9.708 62.397 56.665 1.00 25.91 153 ARG A O 1
ATOM 1077 N N . PRO A 1 157 ? 8.420 62.376 54.804 1.00 24.98 154 PRO A N 1
ATOM 1078 C CA . PRO A 1 157 ? 8.799 60.993 54.491 1.00 21.01 154 PRO A CA 1
ATOM 1079 C C . PRO A 1 157 ? 10.297 60.832 54.280 1.00 19.33 154 PRO A C 1
ATOM 1080 O O . PRO A 1 157 ? 10.931 61.730 53.743 1.00 20.21 154 PRO A O 1
ATOM 1084 N N . ALA A 1 158 ? 10.837 59.679 54.670 1.00 20.21 155 ALA A N 1
ATOM 1085 C CA . ALA A 1 158 ? 12.209 59.333 54.341 1.00 23.75 155 ALA A CA 1
ATOM 1086 C C . ALA A 1 158 ? 12.252 59.038 52.862 1.00 26.14 155 ALA A C 1
ATOM 1087 O O . ALA A 1 158 ? 11.325 58.439 52.312 1.00 27.74 155 ALA A O 1
ATOM 1089 N N . LEU A 1 159 ? 13.343 59.433 52.224 1.00 16.54 156 LEU A N 1
ATOM 1090 C CA . LEU A 1 159 ? 13.504 59.227 50.801 1.00 20.47 156 LEU A CA 1
ATOM 1091 C C . LEU A 1 159 ? 14.596 58.185 50.561 1.00 29.55 156 LEU A C 1
ATOM 1092 O O . LEU A 1 159 ? 15.733 58.346 51.012 1.00 31.63 156 LEU A O 1
ATOM 1097 N N . VAL A 1 160 ? 14.254 57.113 49.857 1.00 19.48 157 VAL A N 1
ATOM 1098 C CA . VAL A 1 160 ? 15.234 56.062 49.586 1.00 23.80 157 VAL A CA 1
ATOM 1099 C C . VAL A 1 160 ? 15.587 55.984 48.104 1.00 23.75 157 VAL A C 1
ATOM 1100 O O . VAL A 1 160 ? 14.719 55.780 47.252 1.00 19.24 157 VAL A O 1
ATOM 1104 N N . ASN A 1 161 ? 16.870 56.145 47.800 1.00 22.24 158 ASN A N 1
ATOM 1105 C CA . ASN A 1 161 ? 17.331 55.992 46.433 1.00 21.99 158 ASN A CA 1
ATOM 1106 C C . ASN A 1 161 ? 17.468 54.512 46.117 1.00 21.58 158 ASN A C 1
ATOM 1107 O O . ASN A 1 161 ? 18.398 53.862 46.592 1.00 20.92 158 ASN A O 1
ATOM 1112 N N . LEU A 1 162 ? 16.532 53.968 45.336 1.00 19.24 159 LEU A N 1
ATOM 1113 C CA . LEU A 1 162 ? 16.557 52.538 45.023 1.00 18.66 159 LEU A CA 1
ATOM 1114 C C . LEU A 1 162 ? 17.432 52.266 43.804 1.00 22.22 159 LEU A C 1
ATOM 1115 O O . LEU A 1 162 ? 17.677 51.115 43.450 1.00 26.81 159 LEU A O 1
ATOM 1120 N N . GLN A 1 163 ? 17.868 53.348 43.158 1.00 22.50 160 GLN A N 1
ATOM 1121 C CA . GLN A 1 163 ? 18.871 53.327 42.086 1.00 22.15 160 GLN A CA 1
ATOM 1122 C C . GLN A 1 163 ? 18.702 54.557 41.216 1.00 21.60 160 GLN A C 1
ATOM 1123 O O . GLN A 1 163 ? 17.592 54.863 40.790 1.00 26.74 160 GLN A O 1
ATOM 1129 N N . CYS A 1 164 ? 19.784 55.280 40.959 1.00 22.53 161 CYS A N 1
ATOM 1130 C CA . CYS A 1 164 ? 19.699 56.395 40.016 1.00 19.98 161 CYS A CA 1
ATOM 1131 C C . CYS A 1 164 ? 20.777 56.257 38.936 1.00 22.16 161 CYS A C 1
ATOM 1132 O O . CYS A 1 164 ? 21.484 55.255 38.894 1.00 23.26 161 CYS A O 1
ATOM 1135 N N . ASP A 1 165 ? 20.893 57.244 38.062 1.00 22.94 162 ASP A N 1
ATOM 1136 C CA . ASP A 1 165 ? 21.873 57.157 36.985 1.00 27.06 162 ASP A CA 1
ATOM 1137 C C . ASP A 1 165 ? 23.304 57.206 37.503 1.00 27.08 162 ASP A C 1
ATOM 1138 O O . ASP A 1 165 ? 24.220 56.758 36.825 1.00 29.53 162 ASP A O 1
ATOM 1143 N N . ILE A 1 166 ? 23.477 57.739 38.707 1.00 22.42 163 ILE A N 1
ATOM 1144 C CA . ILE A 1 166 ? 24.798 58.001 39.274 1.00 24.22 163 ILE A CA 1
ATOM 1145 C C . ILE A 1 166 ? 25.247 56.937 40.283 1.00 28.21 163 ILE A C 1
ATOM 1146 O O . ILE A 1 166 ? 26.405 56.522 40.274 1.00 27.15 163 ILE A O 1
ATOM 1151 N N . ASP A 1 167 ? 24.344 56.503 41.158 1.00 22.52 164 ASP A N 1
ATOM 1152 C CA . ASP A 1 167 ? 24.744 55.646 42.280 1.00 18.21 164 ASP A CA 1
ATOM 1153 C C . ASP A 1 167 ? 23.635 54.661 42.592 1.00 23.52 164 ASP A C 1
ATOM 1154 O O . ASP A 1 167 ? 22.494 54.836 42.169 1.00 22.16 164 ASP A O 1
ATOM 1159 N N . HIS A 1 168 ? 23.976 53.609 43.320 1.00 19.72 165 HIS A N 1
ATOM 1160 C CA . HIS A 1 168 ? 22.998 52.622 43.737 1.00 20.64 165 HIS A CA 1
ATOM 1161 C C . HIS A 1 168 ? 23.376 52.297 45.178 1.00 20.12 165 HIS A C 1
ATOM 1162 O O . HIS A 1 168 ? 23.889 51.213 45.450 1.00 18.45 165 HIS A O 1
ATOM 1169 N N . PRO A 1 169 ? 23.148 53.262 46.103 1.00 18.45 166 PRO A N 1
ATOM 1170 C CA . PRO A 1 169 ? 23.687 53.236 47.473 1.00 14.22 166 PRO A CA 1
ATOM 1171 C C . PRO A 1 169 ? 23.175 52.063 48.287 1.00 19.61 166 PRO A C 1
ATOM 1172 O O . PRO A 1 169 ? 23.822 51.530 49.172 1.00 18.23 166 PRO A O 1
ATOM 1176 N N . THR A 1 170 ? 21.963 51.669 47.962 1.00 18.39 167 THR A N 1
ATOM 1177 C CA . THR A 1 170 ? 21.290 50.584 48.611 1.00 26.13 167 THR A CA 1
ATOM 1178 C C . THR A 1 170 ? 22.023 49.256 48.297 1.00 23.34 167 THR A C 1
ATOM 1179 O O . THR A 1 170 ? 22.283 48.425 49.186 1.00 20.68 167 THR A O 1
ATOM 1183 N N . GLN A 1 171 ? 22.419 49.092 47.042 1.00 18.56 168 GLN A N 1
ATOM 1184 C CA . GLN A 1 171 ? 23.217 47.929 46.641 1.00 15.60 168 GLN A CA 1
ATOM 1185 C C . GLN A 1 171 ? 24.648 48.043 47.178 1.00 20.71 168 GLN A C 1
ATOM 1186 O O . GLN A 1 171 ? 25.161 47.117 47.802 1.00 19.23 168 GLN A O 1
ATOM 1192 N N . SER A 1 172 ? 25.305 49.172 46.924 1.00 18.56 169 SER A N 1
ATOM 1193 C CA . SER A 1 172 ? 26.683 49.339 47.403 1.00 16.55 169 SER A CA 1
ATOM 1194 C C . SER A 1 172 ? 26.879 49.184 48.926 1.00 16.84 169 SER A C 1
ATOM 1195 O O . SER A 1 172 ? 27.840 48.570 49.366 1.00 15.76 169 SER A O 1
ATOM 1206 N N . ALA A 1 174 ? 24.888 47.469 51.020 1.00 14.25 171 ALA A N 1
ATOM 1207 C CA . ALA A 1 174 ? 24.602 46.092 51.380 1.00 15.45 171 ALA A CA 1
ATOM 1208 C C . ALA A 1 174 ? 25.818 45.242 51.024 1.00 19.30 171 ALA A C 1
ATOM 1209 O O . ALA A 1 174 ? 26.170 44.313 51.750 1.00 18.68 171 ALA A O 1
ATOM 1211 N N . ASP A 1 175 ? 26.466 45.580 49.913 1.00 18.59 172 ASP A N 1
ATOM 1212 C CA . ASP A 1 175 ? 27.681 44.885 49.506 1.00 21.36 172 ASP A CA 1
ATOM 1213 C C . ASP A 1 175 ? 28.812 45.109 50.499 1.00 16.06 172 ASP A C 1
ATOM 1214 O O . ASP A 1 175 ? 29.521 44.172 50.857 1.00 17.78 172 ASP A O 1
ATOM 1219 N N . LEU A 1 176 ? 28.941 46.342 50.986 1.00 17.75 173 LEU A N 1
ATOM 1220 C CA . LEU A 1 176 ? 29.914 46.660 52.031 1.00 16.96 173 LEU A CA 1
ATOM 1221 C C . LEU A 1 176 ? 29.572 45.996 53.370 1.00 24.44 173 LEU A C 1
ATOM 1222 O O . LEU A 1 176 ? 30.464 45.544 54.083 1.00 20.17 173 LEU A O 1
ATOM 1227 N N . ALA A 1 177 ? 28.289 45.967 53.732 1.00 16.91 174 ALA A N 1
ATOM 1228 C CA . ALA A 1 177 ? 27.891 45.275 54.968 1.00 20.35 174 ALA A CA 1
ATOM 1229 C C . ALA A 1 177 ? 28.275 43.798 54.927 1.00 18.83 174 ALA A C 1
ATOM 1230 O O . ALA A 1 177 ? 28.688 43.220 55.933 1.00 20.61 174 ALA A O 1
ATOM 1232 N N . TRP A 1 178 ? 28.084 43.179 53.765 1.00 19.48 175 TRP A N 1
ATOM 1233 C CA . TRP A 1 178 ? 28.480 41.780 53.552 1.00 16.55 175 TRP A CA 1
ATOM 1234 C C . TRP A 1 178 ? 30.001 41.607 53.624 1.00 17.09 175 TRP A C 1
ATOM 1235 O O . TRP A 1 178 ? 30.505 40.718 54.319 1.00 20.31 175 TRP A O 1
ATOM 1246 N N . LEU A 1 179 ? 30.744 42.472 52.933 1.00 15.89 176 LEU A N 1
ATOM 1247 C CA . LEU A 1 179 ? 32.204 42.442 53.028 1.00 20.87 176 LEU A CA 1
ATOM 1248 C C . LEU A 1 179 ? 32.679 42.466 54.473 1.00 22.95 176 LEU A C 1
ATOM 1249 O O . LEU A 1 179 ? 33.598 41.733 54.859 1.00 23.61 176 LEU A O 1
ATOM 1254 N N . ARG A 1 180 ? 32.052 43.333 55.259 1.00 22.24 177 ARG A N 1
ATOM 1255 C CA . ARG A 1 180 ? 32.360 43.487 56.668 1.00 22.93 177 ARG A CA 1
ATOM 1256 C C . ARG A 1 180 ? 32.016 42.232 57.470 1.00 24.82 177 ARG A C 1
ATOM 1257 O O . ARG A 1 180 ? 32.756 41.863 58.366 1.00 23.01 177 ARG A O 1
ATOM 1265 N N . GLU A 1 181 ? 30.890 41.587 57.164 1.00 21.08 178 GLU A N 1
ATOM 1266 C CA . GLU A 1 181 ? 30.571 40.301 57.806 1.00 19.65 178 GLU A CA 1
ATOM 1267 C C . GLU A 1 181 ? 31.570 39.215 57.369 1.00 25.61 178 GLU A C 1
ATOM 1268 O O . GLU A 1 181 ? 32.165 38.505 58.195 1.00 31.33 178 GLU A O 1
ATOM 1274 N N . HIS A 1 182 ? 31.772 39.101 56.065 1.00 24.92 179 HIS A N 1
ATOM 1275 C CA . HIS A 1 182 ? 32.611 38.041 55.535 1.00 25.34 179 HIS A CA 1
ATOM 1276 C C . HIS A 1 182 ? 34.031 38.133 56.053 1.00 29.89 179 HIS A C 1
ATOM 1277 O O . HIS A 1 182 ? 34.610 37.130 56.488 1.00 25.51 179 HIS A O 1
ATOM 1284 N N . PHE A 1 183 ? 34.592 39.336 56.004 1.00 28.09 180 PHE A N 1
ATOM 1285 C CA . PHE A 1 183 ? 35.986 39.536 56.373 1.00 33.23 180 PHE A CA 1
ATOM 1286 C C . PHE A 1 183 ? 36.167 39.895 57.848 1.00 33.93 180 PHE A C 1
ATOM 1287 O O . PHE A 1 183 ? 37.291 39.998 58.327 1.00 32.10 180 PHE A O 1
ATOM 1295 N N . GLY A 1 184 ? 35.059 40.085 58.560 1.00 30.30 181 GLY A N 1
ATOM 1296 C CA . GLY A 1 184 ? 35.117 40.250 60.001 1.00 28.67 181 GLY A CA 1
ATOM 1297 C C . GLY A 1 184 ? 35.111 41.668 60.548 1.00 32.80 181 GLY A C 1
ATOM 1298 O O . GLY A 1 184 ? 34.649 41.889 61.663 1.00 37.55 181 GLY A O 1
ATOM 1299 N N . SER A 1 185 ? 35.634 42.629 59.791 1.00 31.14 182 SER A N 1
ATOM 1300 C CA . SER A 1 185 ? 35.556 44.032 60.199 1.00 24.44 182 SER A CA 1
ATOM 1301 C C . SER A 1 185 ? 35.848 44.990 59.046 1.00 31.58 182 SER A C 1
ATOM 1302 O O . SER A 1 185 ? 36.256 44.571 57.962 1.00 35.01 182 SER A O 1
ATOM 1305 N N . LEU A 1 186 ? 35.628 46.279 59.281 1.00 28.48 183 LEU A N 1
ATOM 1306 C CA . LEU A 1 186 ? 35.959 47.292 58.285 1.00 29.03 183 LEU A CA 1
ATOM 1307 C C . LEU A 1 186 ? 37.483 47.444 58.194 1.00 33.42 183 LEU A C 1
ATOM 1308 O O . LEU A 1 186 ? 38.026 47.604 57.110 1.00 33.24 183 LEU A O 1
ATOM 1313 N N . GLU A 1 187 ? 38.165 47.379 59.335 1.00 35.32 184 GLU A N 1
ATOM 1314 C CA . GLU A 1 187 ? 39.627 47.467 59.362 1.00 37.98 184 GLU A CA 1
ATOM 1315 C C . GLU A 1 187 ? 40.263 46.363 58.523 1.00 33.26 184 GLU A C 1
ATOM 1316 O O . GLU A 1 187 ? 41.278 46.571 57.861 1.00 30.74 184 GLU A O 1
ATOM 1322 N N . ASN A 1 188 ? 39.653 45.187 58.556 1.00 30.80 185 ASN A N 1
ATOM 1323 C CA . ASN A 1 188 ? 40.141 44.043 57.794 1.00 33.79 185 ASN A CA 1
ATOM 1324 C C . ASN A 1 188 ? 40.007 44.204 56.292 1.00 32.81 185 ASN A C 1
ATOM 1325 O O . ASN A 1 188 ? 40.482 43.355 55.532 1.00 29.21 185 ASN A O 1
ATOM 1330 N N . LEU A 1 189 ? 39.333 45.270 55.866 1.00 26.31 186 LEU A N 1
ATOM 1331 C CA . LEU A 1 189 ? 39.156 45.535 54.439 1.00 23.82 186 LEU A CA 1
ATOM 1332 C C . LEU A 1 189 ? 40.321 46.358 53.868 1.00 25.19 186 LEU A C 1
ATOM 1333 O O . LEU A 1 189 ? 40.527 46.389 52.659 1.00 25.09 186 LEU A O 1
ATOM 1338 N N . LYS A 1 190 ? 41.089 47.018 54.729 1.00 23.88 187 LYS A N 1
ATOM 1339 C CA . LYS A 1 190 ? 42.233 47.790 54.253 1.00 31.81 187 LYS A CA 1
ATOM 1340 C C . LYS A 1 190 ? 43.235 46.865 53.585 1.00 32.14 187 LYS A C 1
ATOM 1341 O O . LYS A 1 190 ? 43.538 45.793 54.110 1.00 31.49 187 LYS A O 1
ATOM 1347 N N . GLY A 1 191 ? 43.743 47.262 52.422 1.00 29.76 188 GLY A N 1
ATOM 1348 C CA . GLY A 1 191 ? 44.690 46.418 51.707 1.00 32.66 188 GLY A CA 1
ATOM 1349 C C . GLY A 1 191 ? 44.094 45.274 50.885 1.00 34.64 188 GLY A C 1
ATOM 1350 O O . GLY A 1 191 ? 44.830 44.583 50.176 1.00 32.85 188 GLY A O 1
ATOM 1351 N N . LYS A 1 192 ? 42.778 45.057 50.971 1.00 30.62 189 LYS A N 1
ATOM 1352 C CA . LYS A 1 192 ? 42.134 44.002 50.178 1.00 34.59 189 LYS A CA 1
ATOM 1353 C C . LYS A 1 192 ? 41.941 44.498 48.756 1.00 33.08 189 LYS A C 1
ATOM 1354 O O . LYS A 1 192 ? 41.551 45.648 48.557 1.00 27.38 189 LYS A O 1
ATOM 1360 N N . LYS A 1 193 ? 42.222 43.643 47.772 1.00 24.26 190 LYS A N 1
ATOM 1361 C CA . LYS A 1 193 ? 42.050 44.028 46.374 1.00 24.44 190 LYS A CA 1
ATOM 1362 C C . LYS A 1 193 ? 40.703 43.586 45.847 1.00 23.40 190 LYS A C 1
ATOM 1363 O O . LYS A 1 193 ? 40.360 4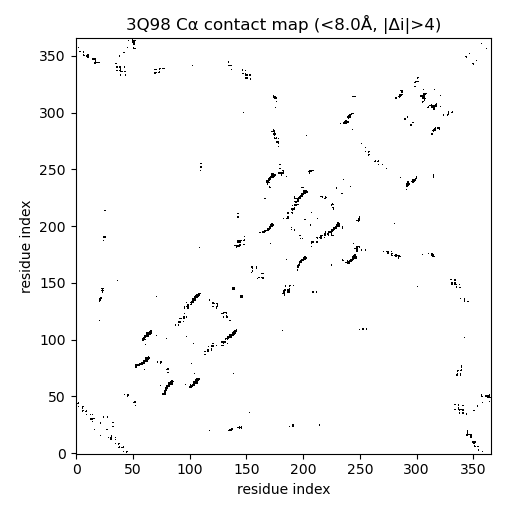2.409 45.909 1.00 24.31 190 LYS A O 1
ATOM 1369 N N . ILE A 1 194 ? 39.941 44.536 45.325 1.00 23.53 191 ILE A N 1
ATOM 1370 C CA . ILE A 1 194 ? 38.637 44.226 44.763 1.00 19.34 191 ILE A CA 1
ATOM 1371 C C . ILE A 1 194 ? 38.637 44.619 43.288 1.00 21.02 191 ILE A C 1
ATOM 1372 O O . ILE A 1 194 ? 39.042 45.727 42.926 1.00 27.35 191 ILE A O 1
ATOM 1377 N N . ALA A 1 195 ? 38.236 43.680 42.436 1.00 20.94 192 ALA A N 1
ATOM 1378 C CA . ALA A 1 195 ? 38.169 43.926 41.008 1.00 20.90 192 ALA A CA 1
ATOM 1379 C C . ALA A 1 195 ? 36.717 44.188 40.615 1.00 25.54 192 ALA A C 1
ATOM 1380 O O . ALA A 1 195 ? 35.879 43.285 40.648 1.00 21.88 192 ALA A O 1
ATOM 1390 N N . THR A 1 197 ? 34.744 44.623 37.622 1.00 23.03 194 THR A N 1
ATOM 1391 C CA . THR A 1 197 ? 34.929 44.502 36.181 1.00 21.43 194 THR A CA 1
ATOM 1392 C C . THR A 1 197 ? 33.612 44.457 35.415 1.00 23.47 194 THR A C 1
ATOM 1393 O O . THR A 1 197 ? 32.551 44.137 35.963 1.00 25.07 194 THR A O 1
ATOM 1397 N N . TRP A 1 198 ? 33.696 44.772 34.133 1.00 21.19 195 TRP A N 1
ATOM 1398 C CA . TRP A 1 198 ? 32.578 44.547 33.235 1.00 23.80 195 TRP A CA 1
ATOM 1399 C C . TRP A 1 198 ? 32.431 43.037 33.078 1.00 22.78 195 TRP A C 1
ATOM 1400 O O . TRP A 1 198 ? 33.356 42.289 33.379 1.00 22.66 195 TRP A O 1
ATOM 1411 N N . ALA A 1 199 ? 31.266 42.586 32.630 1.00 23.85 196 ALA A N 1
ATOM 1412 C CA . ALA A 1 199 ? 31.083 41.197 32.230 1.00 26.24 196 ALA A CA 1
ATOM 1413 C C . ALA A 1 199 ? 30.007 41.174 31.152 1.00 25.79 196 ALA A C 1
ATOM 1414 O O . ALA A 1 199 ? 29.178 42.075 31.088 1.00 21.22 196 ALA A O 1
ATOM 1416 N N . TYR A 1 200 ? 30.033 40.165 30.294 1.00 25.21 197 TYR A N 1
ATOM 1417 C CA . TYR A 1 200 ? 29.126 40.142 29.150 1.00 27.61 197 TYR A CA 1
ATOM 1418 C C . TYR A 1 200 ? 27.690 39.824 29.564 1.00 29.53 197 TYR A C 1
ATOM 1419 O O . TYR A 1 200 ? 27.452 38.938 30.387 1.00 27.48 197 TYR A O 1
ATOM 1428 N N . SER A 1 201 ? 26.738 40.570 29.012 1.00 28.49 198 SER A N 1
ATOM 1429 C CA . SER A 1 201 ? 25.326 40.237 29.176 1.00 29.76 198 SER A CA 1
ATOM 1430 C C . SER A 1 201 ? 24.589 40.288 27.846 1.00 36.41 198 SER A C 1
ATOM 1431 O O . SER A 1 201 ? 24.857 41.155 27.015 1.00 35.89 198 SER A O 1
ATOM 1434 N N . PRO A 1 202 ? 23.649 39.354 27.645 1.00 37.52 199 PRO A N 1
ATOM 1435 C CA . PRO A 1 202 ? 22.811 39.323 26.445 1.00 39.61 199 PRO A CA 1
ATOM 1436 C C . PRO A 1 202 ? 21.820 40.473 26.467 1.00 40.49 199 PRO A C 1
ATOM 1437 O O . PRO A 1 202 ? 21.237 40.811 25.446 1.00 43.95 199 PRO A O 1
ATOM 1441 N N . SER A 1 203 ? 21.636 41.066 27.638 1.00 40.89 200 SER A N 1
ATOM 1442 C CA . SER A 1 203 ? 20.680 42.151 27.798 1.00 46.57 200 SER A CA 1
ATOM 1443 C C . SER A 1 203 ? 21.375 43.500 27.767 1.00 45.41 200 SER A C 1
ATOM 1444 O O . SER A 1 203 ? 22.179 43.812 28.641 1.00 45.14 200 SER A O 1
ATOM 1447 N N . TYR A 1 204 ? 21.052 44.300 26.757 1.00 45.54 201 TYR A N 1
ATOM 1448 C CA . TYR A 1 204 ? 21.659 45.614 26.608 1.00 48.01 201 TYR A CA 1
ATOM 1449 C C . TYR A 1 204 ? 21.013 46.579 27.597 1.00 47.88 201 TYR A C 1
ATOM 1450 O O . TYR A 1 204 ? 19.916 46.327 28.094 1.00 47.39 201 TYR A O 1
ATOM 1459 N N . GLY A 1 205 ? 21.700 47.675 27.891 1.00 49.10 202 GLY A N 1
ATOM 1460 C CA . GLY A 1 205 ? 21.086 48.764 28.628 1.00 50.08 202 GLY A CA 1
ATOM 1461 C C . GLY A 1 205 ? 21.045 48.638 30.138 1.00 44.19 202 GLY A C 1
ATOM 1462 O O . GLY A 1 205 ? 20.180 49.224 30.782 1.00 45.04 202 GLY A O 1
ATOM 1463 N N . LYS A 1 206 ? 21.970 47.885 30.720 1.00 33.33 203 LYS A N 1
ATOM 1464 C CA . LYS A 1 206 ? 22.073 47.885 32.171 1.00 31.91 203 LYS A CA 1
ATOM 1465 C C . LYS A 1 206 ? 22.733 49.197 32.636 1.00 34.02 203 LYS A C 1
ATOM 1466 O O . LYS A 1 206 ? 23.682 49.682 32.017 1.00 23.99 203 LYS A O 1
ATOM 1472 N N . PRO A 1 207 ? 22.194 49.794 33.708 1.00 41.19 204 PRO A N 1
ATOM 1473 C CA . PRO A 1 207 ? 22.673 51.071 34.257 1.00 36.24 204 PRO A CA 1
ATOM 1474 C C . PRO A 1 207 ? 24.094 51.005 34.826 1.00 28.82 204 PRO A C 1
ATOM 1475 O O . PRO A 1 207 ? 24.561 49.965 35.286 1.00 27.64 204 PRO A O 1
ATOM 1479 N N . LEU A 1 208 ? 24.768 52.146 34.809 1.00 29.52 205 LEU A N 1
ATOM 1480 C CA . LEU A 1 208 ? 26.139 52.238 35.289 1.00 32.67 205 LEU A CA 1
ATOM 1481 C C . LEU A 1 208 ? 26.171 52.474 36.790 1.00 26.53 205 LEU A C 1
ATOM 1482 O O . LEU A 1 208 ? 27.247 52.578 37.374 1.00 23.17 205 LEU A O 1
ATOM 1487 N N . SER A 1 209 ? 24.984 52.542 37.401 1.00 24.37 206 SER A N 1
ATOM 1488 C CA . SER A 1 209 ? 24.826 52.822 38.830 1.00 27.00 206 SER A CA 1
ATOM 1489 C C . SER A 1 209 ? 25.651 51.902 39.725 1.00 24.02 206 SER A C 1
ATOM 1490 O O . SER A 1 209 ? 26.268 52.364 40.678 1.00 23.98 206 SER A O 1
ATOM 1493 N N . VAL A 1 210 ? 25.652 50.600 39.441 1.00 19.11 207 VAL A N 1
ATOM 1494 C CA . VAL A 1 210 ? 26.332 49.668 40.339 1.00 17.51 207 VAL A CA 1
ATOM 1495 C C . VAL A 1 210 ? 27.860 49.832 40.376 1.00 16.42 207 VAL A C 1
ATOM 1496 O O . VAL A 1 210 ? 28.432 50.037 41.442 1.00 22.41 207 VAL A O 1
ATOM 1500 N N . PRO A 1 211 ? 28.523 49.747 39.212 1.00 22.01 208 PRO A N 1
ATOM 1501 C CA . PRO A 1 211 ? 29.983 49.889 39.234 1.00 24.01 208 PRO A CA 1
ATOM 1502 C C . PRO A 1 211 ? 30.396 51.270 39.774 1.00 26.69 208 PRO A C 1
ATOM 1503 O O . PRO A 1 211 ? 31.369 51.382 40.511 1.00 19.39 208 PRO A O 1
ATOM 1507 N N . GLN A 1 212 ? 29.642 52.310 39.441 1.00 19.98 209 GLN A N 1
ATOM 1508 C CA . GLN A 1 212 ? 29.938 53.621 39.978 1.00 17.78 209 GLN A CA 1
ATOM 1509 C C . GLN A 1 212 ? 29.763 53.630 41.492 1.00 18.61 209 GLN A C 1
ATOM 1510 O O . GLN A 1 212 ? 30.591 54.189 42.219 1.00 21.87 209 GLN A O 1
ATOM 1516 N N . GLY A 1 213 ? 28.705 52.983 41.965 1.00 18.65 210 GLY A N 1
ATOM 1517 C CA . GLY A 1 213 ? 28.434 52.891 43.387 1.00 25.47 210 GLY A CA 1
ATOM 1518 C C . GLY A 1 213 ? 29.527 52.143 44.123 1.00 24.78 210 GLY A C 1
ATOM 1519 O O . GLY A 1 213 ? 29.971 52.553 45.196 1.00 20.04 210 GLY A O 1
ATOM 1520 N N . ILE A 1 214 ? 29.962 51.039 43.537 1.00 21.18 211 ILE A N 1
ATOM 1521 C CA . ILE A 1 214 ? 31.048 50.254 44.113 1.00 19.53 211 ILE A CA 1
ATOM 1522 C C . ILE A 1 214 ? 32.371 51.033 44.210 1.00 20.67 211 ILE A C 1
ATOM 1523 O O . ILE A 1 214 ? 32.951 51.133 45.289 1.00 20.80 211 ILE A O 1
ATOM 1528 N N . ILE A 1 215 ? 32.840 51.611 43.106 1.00 23.74 212 ILE A N 1
ATOM 1529 C CA . ILE A 1 215 ? 34.117 52.301 43.161 1.00 22.52 212 ILE A CA 1
ATOM 1530 C C . ILE A 1 215 ? 34.033 53.577 44.001 1.00 26.40 212 ILE A C 1
ATOM 1531 O O . ILE A 1 215 ? 35.025 53.988 44.596 1.00 22.90 212 ILE A O 1
ATOM 1536 N N . GLY A 1 216 ? 32.846 54.184 44.050 1.00 23.36 213 GLY A N 1
ATOM 1537 C CA . GLY A 1 216 ? 32.628 55.377 44.850 1.00 20.96 213 GLY A CA 1
ATOM 1538 C C . GLY A 1 216 ? 32.652 55.085 46.339 1.00 21.90 213 GLY A C 1
ATOM 1539 O O . GLY A 1 216 ? 33.033 55.943 47.132 1.00 18.15 213 GLY A O 1
ATOM 1540 N N . LEU A 1 217 ? 32.256 53.874 46.728 1.00 19.72 214 LEU A N 1
ATOM 1541 C CA . LEU A 1 217 ? 32.175 53.539 48.153 1.00 25.18 214 LEU A CA 1
ATOM 1542 C C . LEU A 1 217 ? 33.411 52.795 48.671 1.00 23.89 214 LEU A C 1
ATOM 1543 O O . LEU A 1 217 ? 34.011 53.175 49.679 1.00 20.78 214 LEU A O 1
ATOM 1556 N N . THR A 1 219 ? 36.366 52.707 47.730 1.00 19.09 216 THR A N 1
ATOM 1557 C CA . THR A 1 219 ? 37.605 53.486 47.798 1.00 16.92 216 THR A CA 1
ATOM 1558 C C . THR A 1 219 ? 37.717 54.273 49.096 1.00 27.44 216 THR A C 1
ATOM 1559 O O . THR A 1 219 ? 38.750 54.867 49.373 1.00 27.40 216 THR A O 1
ATOM 1563 N N . ARG A 1 220 ? 36.651 54.293 49.886 1.00 31.73 217 ARG A N 1
ATOM 1564 C CA . ARG A 1 220 ? 36.670 55.038 51.143 1.00 32.64 217 ARG A CA 1
ATOM 1565 C C . ARG A 1 220 ? 37.133 54.234 52.352 1.00 33.08 217 ARG A C 1
ATOM 1566 O O . ARG A 1 220 ? 37.211 54.764 53.466 1.00 31.52 217 ARG A O 1
ATOM 1574 N N . PHE A 1 221 ? 37.463 52.967 52.128 1.00 28.58 218 PHE A N 1
ATOM 1575 C CA . PHE A 1 221 ? 37.847 52.082 53.218 1.00 28.06 218 PHE A CA 1
ATOM 1576 C C . PHE A 1 221 ? 39.237 51.483 53.048 1.00 30.20 218 PHE A C 1
ATOM 1577 O O . PHE A 1 221 ? 39.561 50.446 53.628 1.00 28.69 218 PHE A O 1
ATOM 1585 N N . GLY A 1 222 ? 40.062 52.171 52.266 1.00 28.81 219 GLY A N 1
ATOM 1586 C CA . GLY A 1 222 ? 41.459 51.814 52.114 1.00 30.83 219 GLY A CA 1
ATOM 1587 C C . GLY A 1 222 ? 41.661 50.565 51.288 1.00 31.64 219 GLY A C 1
ATOM 1588 O O . GLY A 1 222 ? 42.701 49.922 51.375 1.00 27.91 219 GLY A O 1
ATOM 1597 N N . ASP A 1 224 ? 42.151 48.337 47.786 1.00 27.15 221 ASP A N 1
ATOM 1598 C CA . ASP A 1 224 ? 42.806 48.483 46.493 1.00 25.88 221 ASP A CA 1
ATOM 1599 C C . ASP A 1 224 ? 41.807 48.130 45.398 1.00 28.13 221 ASP A C 1
ATOM 1600 O O . ASP A 1 224 ? 41.566 46.957 45.097 1.00 25.55 221 ASP A O 1
ATOM 1605 N N . VAL A 1 225 ? 41.214 49.171 44.826 1.00 29.04 222 VAL A N 1
ATOM 1606 C CA . VAL A 1 225 ? 40.114 49.031 43.882 1.00 22.92 222 VAL A CA 1
ATOM 1607 C C . VAL A 1 225 ? 40.631 49.072 42.452 1.00 27.37 222 VAL A C 1
ATOM 1608 O O . VAL A 1 225 ? 41.280 50.035 42.037 1.00 27.55 222 VAL A O 1
ATOM 1612 N N . THR A 1 226 ? 40.376 48.006 41.705 1.00 26.24 223 THR A N 1
ATOM 1613 C CA . THR A 1 226 ? 40.727 47.985 40.298 1.00 25.37 223 THR A CA 1
ATOM 1614 C C . THR A 1 226 ? 39.449 47.912 39.467 1.00 25.43 223 THR A C 1
ATOM 1615 O O . THR A 1 226 ? 38.626 47.038 39.669 1.00 26.42 223 THR A O 1
ATOM 1619 N N . LEU A 1 227 ? 39.286 48.863 38.554 1.00 26.95 224 LEU A N 1
ATOM 1620 C CA . LEU A 1 227 ? 38.138 48.906 37.656 1.00 26.09 224 LEU A CA 1
ATOM 1621 C C . LEU A 1 227 ? 38.591 48.475 36.273 1.00 24.14 224 LEU A C 1
ATOM 1622 O O . LEU A 1 227 ? 39.607 48.942 35.777 1.00 27.36 224 LEU A O 1
ATOM 1627 N N . ALA A 1 228 ? 37.848 47.571 35.647 1.00 21.37 225 ALA A N 1
ATOM 1628 C CA . ALA A 1 228 ? 38.215 47.083 34.327 1.00 26.00 225 ALA A CA 1
ATOM 1629 C C . ALA A 1 228 ? 36.995 47.003 33.409 1.00 27.16 225 ALA A C 1
ATOM 1630 O O . ALA A 1 228 ? 35.925 46.561 33.820 1.00 26.75 225 ALA A O 1
ATOM 1632 N N . HIS A 1 229 ? 37.155 47.434 32.164 1.00 28.51 226 HIS A N 1
ATOM 1633 C CA . HIS A 1 229 ? 36.070 47.323 31.184 1.00 27.58 226 HIS A CA 1
ATOM 1634 C C . HIS A 1 229 ? 36.608 47.484 29.767 1.00 29.52 226 HIS A C 1
ATOM 1635 O O . HIS A 1 229 ? 37.710 48.008 29.576 1.00 32.06 226 HIS A O 1
ATOM 1642 N N . PRO A 1 230 ? 35.852 47.002 28.767 1.00 31.83 227 PRO A N 1
ATOM 1643 C CA . PRO A 1 230 ? 36.314 47.156 27.383 1.00 33.24 227 PRO A CA 1
ATOM 1644 C C . PRO A 1 230 ? 36.323 48.638 27.034 1.00 34.27 227 PRO A C 1
ATOM 1645 O O . PRO A 1 230 ? 35.752 49.440 27.774 1.00 34.18 227 PRO A O 1
ATOM 1649 N N . GLU A 1 231 ? 36.954 49.004 25.928 1.00 33.38 228 GLU A N 1
ATOM 1650 C CA . GLU A 1 231 ? 36.958 50.398 25.499 1.00 38.14 228 GLU A CA 1
ATOM 1651 C C . GLU A 1 231 ? 35.539 50.837 25.125 1.00 42.08 228 GLU A C 1
ATOM 1652 O O . GLU A 1 231 ? 34.805 50.113 24.453 1.00 41.54 228 GLU A O 1
ATOM 1658 N N . GLY A 1 232 ? 35.145 52.015 25.591 1.00 43.62 229 GLY A N 1
ATOM 1659 C CA . GLY A 1 232 ? 33.837 52.553 25.267 1.00 44.11 229 GLY A CA 1
ATOM 1660 C C . GLY A 1 232 ? 32.855 52.488 26.419 1.00 42.09 229 GLY A C 1
ATOM 1661 O O . GLY A 1 232 ? 31.839 53.183 26.410 1.00 44.08 229 GLY A O 1
ATOM 1662 N N . TYR A 1 233 ? 33.161 51.657 27.413 1.00 36.70 230 TYR A N 1
ATOM 1663 C CA . TYR A 1 233 ? 32.263 51.435 28.542 1.00 33.89 230 TYR A CA 1
ATOM 1664 C C . TYR A 1 233 ? 32.681 52.219 29.772 1.00 33.25 230 TYR A C 1
ATOM 1665 O O . TYR A 1 233 ? 32.386 51.823 30.900 1.00 31.48 230 TYR A O 1
ATOM 1674 N N . ASP A 1 234 ? 33.352 53.341 29.548 1.00 31.56 231 ASP A N 1
ATOM 1675 C CA . ASP A 1 234 ? 33.783 54.217 30.635 1.00 35.48 231 ASP A CA 1
ATOM 1676 C C . ASP A 1 234 ? 32.636 54.647 31.518 1.00 33.27 231 ASP A C 1
ATOM 1677 O O . ASP A 1 234 ? 31.533 54.887 31.043 1.00 32.99 231 ASP A O 1
ATOM 1682 N N . LEU A 1 235 ? 32.914 54.766 32.809 1.00 30.59 232 LEU A N 1
ATOM 1683 C CA . LEU A 1 235 ? 31.929 55.269 33.747 1.00 27.82 232 LEU A CA 1
ATOM 1684 C C . LEU A 1 235 ? 31.931 56.796 33.686 1.00 28.90 232 LEU A C 1
ATOM 1685 O O . LEU A 1 235 ? 32.837 57.403 33.116 1.00 26.00 232 LEU A O 1
ATOM 1690 N N . ILE A 1 236 ? 30.914 57.407 34.276 1.00 31.12 233 ILE A N 1
ATOM 1691 C CA . ILE A 1 236 ? 30.821 58.857 34.343 1.00 34.58 233 ILE A CA 1
ATOM 1692 C C . ILE A 1 236 ? 32.097 59.466 34.943 1.00 32.81 233 ILE A C 1
ATOM 1693 O O . ILE A 1 236 ? 32.523 59.084 36.034 1.00 31.00 233 ILE A O 1
ATOM 1698 N N . PRO A 1 237 ? 32.714 60.413 34.223 1.00 35.58 234 PRO A N 1
ATOM 1699 C CA . PRO A 1 237 ? 33.992 60.973 34.668 1.00 37.34 234 PRO A CA 1
ATOM 1700 C C . PRO A 1 237 ? 33.959 61.506 36.094 1.00 32.47 234 PRO A C 1
ATOM 1701 O O . PRO A 1 237 ? 34.942 61.315 36.812 1.00 30.25 234 PRO A O 1
ATOM 1705 N N . ASP A 1 238 ? 32.863 62.139 36.508 1.00 28.49 235 ASP A N 1
ATOM 1706 C CA . ASP A 1 238 ? 32.801 62.719 37.851 1.00 32.18 235 ASP A CA 1
ATOM 1707 C C . ASP A 1 238 ? 32.945 61.670 38.955 1.00 31.79 235 ASP A C 1
ATOM 1708 O O . ASP A 1 238 ? 33.529 61.944 40.000 1.00 30.79 235 ASP A O 1
ATOM 1713 N N . VAL A 1 239 ? 32.404 60.474 38.724 1.00 31.33 236 VAL A N 1
ATOM 1714 C CA . VAL A 1 239 ? 32.473 59.401 39.715 1.00 27.12 236 VAL A CA 1
ATOM 1715 C C . VAL A 1 239 ? 33.879 58.796 39.762 1.00 26.67 236 VAL A C 1
ATOM 1716 O O . VAL A 1 239 ? 34.391 58.472 40.831 1.00 29.93 236 VAL A O 1
ATOM 1720 N N . VAL A 1 240 ? 34.502 58.657 38.601 1.00 27.68 237 VAL A N 1
ATOM 1721 C CA . VAL A 1 240 ? 35.886 58.198 38.549 1.00 29.16 237 VAL A CA 1
ATOM 1722 C C . VAL A 1 240 ? 36.792 59.104 39.391 1.00 27.83 237 VAL A C 1
ATOM 1723 O O . VAL A 1 240 ? 37.659 58.635 40.128 1.00 29.06 237 VAL A O 1
ATOM 1727 N N . GLU A 1 241 ? 36.568 60.406 39.302 1.00 30.40 238 GLU A N 1
ATOM 1728 C CA . GLU A 1 241 ? 37.386 61.361 40.039 1.00 31.29 238 GLU A CA 1
ATOM 1729 C C . GLU A 1 241 ? 37.124 61.300 41.550 1.00 30.52 238 GLU A C 1
ATOM 1730 O O . GLU A 1 241 ? 38.043 61.484 42.349 1.00 29.36 238 GLU A O 1
ATOM 1736 N N . VAL A 1 242 ? 35.873 61.054 41.939 1.00 28.68 239 VAL A N 1
ATOM 1737 C CA . VAL A 1 242 ? 35.544 60.835 43.344 1.00 27.40 239 VAL A CA 1
ATOM 1738 C C . VAL A 1 242 ? 36.289 59.616 43.876 1.00 23.45 239 VAL A C 1
ATOM 1739 O O . VAL A 1 242 ? 36.859 59.648 44.968 1.00 26.14 239 VAL A O 1
ATOM 1743 N N . ALA A 1 243 ? 36.246 58.534 43.112 1.00 23.07 240 ALA A N 1
ATOM 1744 C CA . ALA A 1 243 ? 36.961 57.307 43.473 1.00 26.06 240 ALA A CA 1
ATOM 1745 C C . ALA A 1 243 ? 38.442 57.587 43.689 1.00 25.65 240 ALA A C 1
ATOM 1746 O O . ALA A 1 243 ? 39.029 57.163 44.690 1.00 28.08 240 ALA A O 1
ATOM 1748 N N . LYS A 1 244 ? 39.056 58.281 42.737 1.00 20.37 241 LYS A N 1
ATOM 1749 C CA . LYS A 1 244 ? 40.491 58.555 42.851 1.00 30.09 241 LYS A CA 1
ATOM 1750 C C . LYS A 1 244 ? 40.785 59.389 44.100 1.00 33.99 241 LYS A C 1
ATOM 1751 O O . LYS A 1 244 ? 41.708 59.087 44.857 1.00 30.07 241 LYS A O 1
ATOM 1757 N N . ASN A 1 245 ? 39.987 60.428 44.325 1.00 32.91 242 ASN A N 1
ATOM 1758 C CA . ASN A 1 245 ? 40.157 61.258 45.514 1.00 30.73 242 ASN A CA 1
ATOM 1759 C C . ASN A 1 245 ? 39.823 60.555 46.841 1.00 31.64 242 ASN A C 1
ATOM 1760 O O . ASN A 1 245 ? 40.487 60.790 47.858 1.00 34.37 242 ASN A O 1
ATOM 1765 N N . ASN A 1 246 ? 38.830 59.670 46.824 1.00 25.04 243 ASN A N 1
ATOM 1766 C CA . ASN A 1 246 ? 38.517 58.846 47.996 1.00 25.07 243 ASN A CA 1
ATOM 1767 C C . ASN A 1 246 ? 39.716 57.990 48.416 1.00 31.12 243 ASN A C 1
ATOM 1768 O O . ASN A 1 246 ? 40.083 57.935 49.592 1.00 28.72 243 ASN A O 1
ATOM 1773 N N . ALA A 1 247 ? 40.316 57.321 47.434 1.00 30.70 244 ALA A N 1
ATOM 1774 C CA . ALA A 1 247 ? 41.430 56.406 47.666 1.00 34.63 244 ALA A CA 1
ATOM 1775 C C . ALA A 1 247 ? 42.620 57.109 48.316 1.00 34.20 244 ALA A C 1
ATOM 1776 O O . ALA A 1 247 ? 43.230 56.589 49.254 1.00 35.71 244 ALA A O 1
ATOM 1778 N N . LYS A 1 248 ? 42.961 58.284 47.794 1.00 31.53 245 LYS A N 1
ATOM 1779 C CA . LYS A 1 248 ? 43.998 59.120 48.382 1.00 31.69 245 LYS A CA 1
ATOM 1780 C C . LYS A 1 248 ? 43.804 59.379 49.877 1.00 37.79 245 LYS A C 1
ATOM 1781 O O . LYS A 1 248 ? 44.747 59.279 50.671 1.00 44.38 245 LYS A O 1
ATOM 1787 N N . ALA A 1 249 ? 42.586 59.738 50.256 1.00 35.74 246 ALA A N 1
ATOM 1788 C CA . ALA A 1 249 ? 42.311 60.151 51.627 1.00 40.83 246 ALA A CA 1
ATOM 1789 C C . ALA A 1 249 ? 42.112 58.978 52.584 1.00 39.18 246 ALA A C 1
ATOM 1790 O O . ALA A 1 249 ? 42.251 59.132 53.800 1.00 36.53 246 ALA A O 1
ATOM 1792 N N . SER A 1 250 ? 41.788 57.803 52.052 1.00 35.54 247 SER A N 1
ATOM 1793 C CA . SER A 1 250 ? 41.550 56.664 52.926 1.00 31.11 247 SER A CA 1
ATOM 1794 C C . SER A 1 250 ? 42.735 55.720 52.983 1.00 33.25 247 SER A C 1
ATOM 1795 O O . SER A 1 250 ? 42.686 54.719 53.691 1.00 38.98 247 SER A O 1
ATOM 1798 N N . GLY A 1 251 ? 43.803 56.036 52.250 1.00 29.13 248 GLY A N 1
ATOM 1799 C CA . GLY A 1 251 ? 44.962 55.167 52.199 1.00 32.06 248 GLY A CA 1
ATOM 1800 C C . GLY A 1 251 ? 44.775 53.962 51.286 1.00 36.76 248 GLY A C 1
ATOM 1801 O O . GLY A 1 251 ? 45.518 52.982 51.368 1.00 41.61 248 GLY A O 1
ATOM 1802 N N . GLY A 1 252 ? 43.785 54.021 50.405 1.00 30.15 249 GLY A N 1
ATOM 1803 C CA . GLY A 1 252 ? 43.600 52.939 49.457 1.00 32.93 249 GLY A CA 1
ATOM 1804 C C . GLY A 1 252 ? 44.225 53.272 48.124 1.00 35.17 249 GLY A C 1
ATOM 1805 O O . GLY A 1 252 ? 45.073 54.166 48.025 1.00 36.39 249 GLY A O 1
ATOM 1806 N N . SER A 1 253 ? 43.816 52.549 47.089 1.00 30.96 250 SER A N 1
ATOM 1807 C CA . SER A 1 253 ? 44.258 52.869 45.741 1.00 30.91 250 SER A CA 1
ATOM 1808 C C . SER A 1 253 ? 43.122 52.676 44.754 1.00 29.94 250 SER A C 1
ATOM 1809 O O . SER A 1 253 ? 42.159 51.937 45.019 1.00 24.68 250 SER A O 1
ATOM 1812 N N . PHE A 1 254 ? 43.229 53.349 43.614 1.00 26.60 251 PHE A N 1
ATOM 1813 C CA . PHE A 1 254 ? 42.254 53.145 42.543 1.00 28.70 251 PHE A CA 1
ATOM 1814 C C . PHE A 1 254 ? 42.978 53.064 41.207 1.00 32.20 251 PHE A C 1
ATOM 1815 O O . PHE A 1 254 ? 43.807 53.916 40.886 1.00 29.62 251 PHE A O 1
ATOM 1823 N N . ARG A 1 255 ? 42.674 52.029 40.435 1.00 21.27 252 ARG A N 1
ATOM 1824 C CA . ARG A 1 255 ? 43.391 51.771 39.196 1.00 31.16 252 ARG A CA 1
ATOM 1825 C C . ARG A 1 255 ? 42.392 51.404 38.118 1.00 31.99 252 ARG A C 1
ATOM 1826 O O . ARG A 1 255 ? 41.427 50.687 38.383 1.00 28.24 252 ARG A O 1
ATOM 1834 N N . GLN A 1 256 ? 42.622 51.879 36.900 1.00 32.89 253 GLN A N 1
ATOM 1835 C CA . GLN A 1 256 ? 41.799 51.463 35.770 1.00 37.54 253 GLN A CA 1
ATOM 1836 C C . GLN A 1 256 ? 42.597 50.607 34.783 1.00 39.07 253 GLN A C 1
ATOM 1837 O O . GLN A 1 256 ? 43.712 50.961 34.389 1.00 38.83 253 GLN A O 1
ATOM 1843 N N . VAL A 1 257 ? 42.027 49.473 34.384 1.00 37.47 254 VAL A N 1
ATOM 1844 C CA . VAL A 1 257 ? 42.736 48.559 33.492 1.00 42.17 254 VAL A CA 1
ATOM 1845 C C . VAL A 1 257 ? 41.874 48.147 32.292 1.00 38.77 254 VAL A C 1
ATOM 1846 O O . VAL A 1 257 ? 40.670 48.422 32.258 1.00 34.65 254 VAL A O 1
ATOM 1850 N N . THR A 1 258 ? 42.493 47.517 31.297 1.00 37.10 255 THR A N 1
ATOM 1851 C CA . THR A 1 258 ? 41.807 47.241 30.037 1.00 41.41 255 THR A CA 1
ATOM 1852 C C . THR A 1 258 ? 41.421 45.783 29.859 1.00 38.05 255 THR A C 1
ATOM 1853 O O . THR A 1 258 ? 40.794 45.426 28.862 1.00 36.84 255 THR A O 1
ATOM 1857 N N . SER A 1 259 ? 41.792 44.941 30.816 1.00 36.50 256 SER A N 1
ATOM 1858 C CA . SER A 1 259 ? 41.470 43.526 30.712 1.00 36.11 256 SER A CA 1
ATOM 1859 C C . SER A 1 259 ? 40.948 42.952 32.023 1.00 32.59 256 SER A C 1
ATOM 1860 O O . SER A 1 259 ? 41.338 43.385 33.112 1.00 30.36 256 SER A O 1
ATOM 1871 N N . GLU A 1 261 ? 41.450 39.774 33.127 1.00 26.84 258 GLU A N 1
ATOM 1872 C CA . GLU A 1 261 ? 42.528 39.029 33.788 1.00 36.19 258 GLU A CA 1
ATOM 1873 C C . GLU A 1 261 ? 43.400 39.940 34.631 1.00 33.85 258 GLU A C 1
ATOM 1874 O O . GLU A 1 261 ? 43.766 39.601 35.746 1.00 35.93 258 GLU A O 1
ATOM 1880 N N . GLU A 1 262 ? 43.746 41.093 34.078 1.00 37.79 259 GLU A N 1
ATOM 1881 C CA . GLU A 1 262 ? 44.561 42.067 34.791 1.00 39.71 259 GLU A CA 1
ATOM 1882 C C . GLU A 1 262 ? 43.960 42.370 36.146 1.00 34.18 259 GLU A C 1
ATOM 1883 O O . GLU A 1 262 ? 44.643 42.304 37.163 1.00 32.99 259 GLU A O 1
ATOM 1889 N N . ALA A 1 263 ? 42.676 42.711 36.145 1.00 30.12 260 ALA A N 1
ATOM 1890 C CA . ALA A 1 263 ? 41.956 43.029 37.370 1.00 25.37 260 ALA A CA 1
ATOM 1891 C C . ALA A 1 263 ? 41.835 41.828 38.305 1.00 23.36 260 ALA A C 1
ATOM 1892 O O . ALA A 1 263 ? 41.967 41.973 39.509 1.00 27.61 260 ALA A O 1
ATOM 1894 N N . PHE A 1 264 ? 41.577 40.643 37.745 1.00 26.96 261 PHE A N 1
ATOM 1895 C CA . PHE A 1 264 ? 41.332 39.438 38.548 1.00 25.27 261 PHE A CA 1
ATOM 1896 C C . PHE A 1 264 ? 42.589 38.940 39.273 1.00 24.80 261 PHE A C 1
ATOM 1897 O O . PHE A 1 264 ? 42.496 38.355 40.352 1.00 25.65 261 PHE A O 1
ATOM 1905 N N . LYS A 1 265 ? 43.758 39.171 38.679 1.00 29.11 262 LYS A N 1
ATOM 1906 C CA . LYS A 1 265 ? 45.018 38.653 39.226 1.00 27.08 262 LYS A CA 1
ATOM 1907 C C . LYS A 1 265 ? 45.248 39.087 40.671 1.00 26.56 262 LYS A C 1
ATOM 1908 O O . LYS A 1 265 ? 45.227 40.275 40.981 1.00 27.92 262 LYS A O 1
ATOM 1914 N N . ASP A 1 266 ? 45.486 38.125 41.556 1.00 27.04 263 ASP A N 1
ATOM 1915 C CA . ASP A 1 266 ? 45.745 38.433 42.965 1.00 25.15 263 ASP A CA 1
ATOM 1916 C C . ASP A 1 266 ? 44.577 39.123 43.675 1.00 25.47 263 ASP A C 1
ATOM 1917 O O . ASP A 1 266 ? 44.738 39.597 44.790 1.00 29.69 263 ASP A O 1
ATOM 1922 N N . ALA A 1 267 ? 43.401 39.180 43.047 1.00 21.11 264 ALA A N 1
ATOM 1923 C CA . ALA A 1 267 ? 42.261 39.806 43.705 1.00 20.64 264 ALA A CA 1
ATOM 1924 C C . ALA A 1 267 ? 41.780 38.987 44.902 1.00 23.71 264 ALA A C 1
ATOM 1925 O O . ALA A 1 267 ? 41.806 37.746 44.884 1.00 23.61 264 ALA A O 1
ATOM 1927 N N . ASP A 1 268 ? 41.355 39.697 45.944 1.00 23.51 265 ASP A N 1
ATOM 1928 C CA . ASP A 1 268 ? 40.640 39.102 47.072 1.00 20.79 265 ASP A CA 1
ATOM 1929 C C . ASP A 1 268 ? 39.152 39.000 46.809 1.00 21.10 265 ASP A C 1
ATOM 1930 O O . ASP A 1 268 ? 38.457 38.144 47.371 1.00 22.08 265 ASP A O 1
ATOM 1935 N N . ILE A 1 269 ? 38.658 39.914 45.986 1.00 19.47 266 ILE A N 1
ATOM 1936 C CA . ILE A 1 269 ? 37.226 40.023 45.722 1.00 22.10 266 ILE A CA 1
ATOM 1937 C C . ILE A 1 269 ? 37.053 40.350 44.247 1.00 21.95 266 ILE A C 1
ATOM 1938 O O . ILE A 1 269 ? 37.740 41.216 43.717 1.00 22.79 266 ILE A O 1
ATOM 1943 N N . VAL A 1 270 ? 36.162 39.635 43.577 1.00 18.24 267 VAL A N 1
ATOM 1944 C CA . VAL A 1 270 ? 35.788 40.012 42.226 1.00 20.24 267 VAL A CA 1
ATOM 1945 C C . VAL A 1 270 ? 34.285 40.310 42.144 1.00 18.19 267 VAL A C 1
ATOM 1946 O O . VAL A 1 270 ? 33.456 39.695 42.841 1.00 22.34 267 VAL A O 1
ATOM 1950 N N . TYR A 1 271 ? 33.944 41.281 41.311 1.00 15.53 268 TYR A N 1
ATOM 1951 C CA . TYR A 1 271 ? 32.563 41.758 41.192 1.00 14.57 268 TYR A CA 1
ATOM 1952 C C . TYR A 1 271 ? 32.397 42.022 39.721 1.00 17.08 268 TYR A C 1
ATOM 1953 O O . TYR A 1 271 ? 32.687 43.116 39.265 1.00 19.60 268 TYR A O 1
ATOM 1962 N N . PRO A 1 272 ? 32.026 40.983 38.953 1.00 20.91 269 PRO A N 1
ATOM 1963 C CA . PRO A 1 272 ? 32.070 41.081 37.496 1.00 19.74 269 PRO A CA 1
ATOM 1964 C C . PRO A 1 272 ? 30.649 41.234 36.975 1.00 20.58 269 PRO A C 1
ATOM 1965 O O . PRO A 1 272 ? 29.866 40.287 37.018 1.00 23.51 269 PRO A O 1
ATOM 1969 N N . LYS A 1 273 ? 30.297 42.430 36.522 1.00 18.90 270 LYS A N 1
ATOM 1970 C CA . LYS A 1 273 ? 28.906 42.684 36.182 1.00 18.86 270 LYS A CA 1
ATOM 1971 C C . LYS A 1 273 ? 28.769 43.588 34.967 1.00 19.07 270 LYS A C 1
ATOM 1972 O O . LYS A 1 273 ? 29.537 44.523 34.797 1.00 19.03 270 LYS A O 1
ATOM 1978 N N . SER A 1 274 ? 27.788 43.312 34.113 1.00 24.18 271 SER A N 1
ATOM 1979 C CA . SER A 1 274 ? 27.642 44.089 32.881 1.00 24.27 271 SER A CA 1
ATOM 1980 C C . SER A 1 274 ? 27.026 45.455 33.124 1.00 25.44 271 SER A C 1
ATOM 1981 O O . SER A 1 274 ? 26.277 45.645 34.072 1.00 21.36 271 SER A O 1
ATOM 1984 N N . TRP A 1 275 ? 27.353 46.399 32.249 1.00 23.56 272 TRP A N 1
ATOM 1985 C CA . TRP A 1 275 ? 26.638 47.662 32.169 1.00 24.34 272 TRP A CA 1
ATOM 1986 C C . TRP A 1 275 ? 26.736 48.210 30.751 1.00 22.49 272 TRP A C 1
ATOM 1987 O O . TRP A 1 275 ? 27.571 47.764 29.959 1.00 20.23 272 TRP A O 1
ATOM 1998 N N . ALA A 1 276 ? 25.896 49.182 30.424 1.00 23.67 273 ALA A N 1
ATOM 1999 C CA . ALA A 1 276 ? 25.946 49.792 29.095 1.00 28.26 273 ALA A CA 1
ATOM 2000 C C . ALA A 1 276 ? 26.742 51.094 29.151 1.00 31.79 273 ALA A C 1
ATOM 2001 O O . ALA A 1 276 ? 26.810 51.720 30.207 1.00 27.83 273 ALA A O 1
ATOM 2003 N N . PRO A 1 277 ? 27.355 51.501 28.019 1.00 36.96 274 PRO A N 1
ATOM 2004 C CA . PRO A 1 277 ? 28.053 52.793 27.967 1.00 40.69 274 PRO A CA 1
ATOM 2005 C C . PRO A 1 277 ? 27.066 53.904 28.283 1.00 38.62 274 PRO A C 1
ATOM 2006 O O . PRO A 1 277 ? 25.888 53.735 27.968 1.00 41.05 274 PRO A O 1
ATOM 2010 N N . TYR A 1 278 ? 27.498 55.005 28.893 1.00 35.72 275 TYR A N 1
ATOM 2011 C CA . TYR A 1 278 ? 26.511 55.999 29.320 1.00 36.48 275 TYR A CA 1
ATOM 2012 C C . TYR A 1 278 ? 25.927 56.776 28.141 1.00 38.76 275 TYR A C 1
ATOM 2013 O O . TYR A 1 278 ? 24.850 57.369 28.240 1.00 38.95 275 TYR A O 1
ATOM 2022 N N . LYS A 1 279 ? 26.626 56.738 27.014 1.00 38.80 276 LYS A N 1
ATOM 2023 C CA . LYS A 1 279 ? 26.129 57.382 25.812 1.00 45.30 276 LYS A CA 1
ATOM 2024 C C . LYS A 1 279 ? 24.971 56.576 25.239 1.00 43.94 276 LYS A C 1
ATOM 2025 O O . LYS A 1 279 ? 24.050 57.130 24.643 1.00 41.23 276 LYS A O 1
ATOM 2031 N N . VAL A 1 280 ? 25.027 55.261 25.428 1.00 40.42 277 VAL A N 1
ATOM 2032 C CA . VAL A 1 280 ? 23.912 54.395 25.069 1.00 42.56 277 VAL A CA 1
ATOM 2033 C C . VAL A 1 280 ? 22.695 54.714 25.939 1.00 36.07 277 VAL A C 1
ATOM 2034 O O . VAL A 1 280 ? 21.598 54.901 25.431 1.00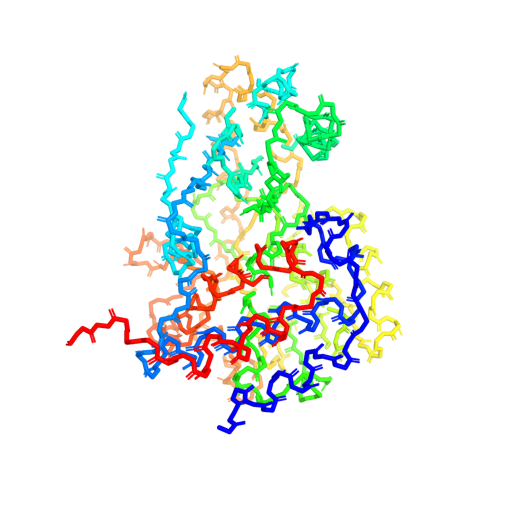 41.12 277 VAL A O 1
ATOM 2046 N N . GLU A 1 282 ? 21.869 57.315 27.424 1.00 39.19 279 GLU A N 1
ATOM 2047 C CA . GLU A 1 282 ? 21.358 58.640 27.092 1.00 49.85 279 GLU A CA 1
ATOM 2048 C C . GLU A 1 282 ? 20.365 58.561 25.936 1.00 50.82 279 GLU A C 1
ATOM 2049 O O . GLU A 1 282 ? 19.268 59.122 25.993 1.00 50.59 279 GLU A O 1
ATOM 2055 N N . GLU A 1 283 ? 20.763 57.854 24.887 1.00 51.72 280 GLU A N 1
ATOM 2056 C CA . GLU A 1 283 ? 19.962 57.761 23.680 1.00 61.85 280 GLU A CA 1
ATOM 2057 C C . GLU A 1 283 ? 18.773 56.834 23.891 1.00 59.80 280 GLU A C 1
ATOM 2058 O O . GLU A 1 283 ? 17.701 57.047 23.322 1.00 59.40 280 GLU A O 1
ATOM 2064 N N . ARG A 1 284 ? 18.960 55.811 24.719 1.00 54.42 281 ARG A N 1
ATOM 2065 C CA . ARG A 1 284 ? 17.854 54.942 25.095 1.00 53.24 281 ARG A CA 1
ATOM 2066 C C . ARG A 1 284 ? 16.784 55.776 25.787 1.00 54.11 281 ARG A C 1
ATOM 2067 O O . ARG A 1 284 ? 15.592 55.652 25.495 1.00 55.98 281 ARG A O 1
ATOM 2075 N N . THR A 1 285 ? 17.229 56.637 26.698 1.00 49.10 282 THR A N 1
ATOM 2076 C CA . THR A 1 285 ? 16.341 57.506 27.453 1.00 45.38 282 THR A CA 1
ATOM 2077 C C . THR A 1 285 ? 15.575 58.483 26.551 1.00 51.94 282 THR A C 1
ATOM 2078 O O . THR A 1 285 ? 14.381 58.724 26.754 1.00 49.80 282 THR A O 1
ATOM 2082 N N . GLU A 1 286 ? 16.261 59.034 25.553 1.00 55.69 283 GLU A N 1
ATOM 2083 C CA . GLU A 1 286 ? 15.666 60.038 24.670 1.00 60.16 283 GLU A CA 1
ATOM 2084 C C . GLU A 1 286 ? 14.487 59.494 23.873 1.00 63.69 283 GLU A C 1
ATOM 2085 O O . GLU A 1 286 ? 13.418 60.106 23.836 1.00 66.42 283 GLU A O 1
ATOM 2091 N N . LEU A 1 287 ? 14.678 58.343 23.237 1.00 64.07 284 LEU A N 1
ATOM 2092 C CA . LEU A 1 287 ? 13.602 57.740 22.457 1.00 66.69 284 LEU A CA 1
ATOM 2093 C C . LEU A 1 287 ? 12.604 56.966 23.325 1.00 62.05 284 LEU A C 1
ATOM 2094 O O . LEU A 1 287 ? 11.500 56.657 22.884 1.00 59.89 284 LEU A O 1
ATOM 2099 N N . LEU A 1 288 ? 12.992 56.667 24.562 1.00 58.42 285 LEU A N 1
ATOM 2100 C CA . LEU A 1 288 ? 12.063 56.097 25.526 1.00 60.04 285 LEU A CA 1
ATOM 2101 C C . LEU A 1 288 ? 11.031 57.167 25.857 1.00 66.44 285 LEU A C 1
ATOM 2102 O O . LEU A 1 288 ? 9.843 56.882 26.016 1.00 63.42 285 LEU A O 1
ATOM 2107 N N . ARG A 1 289 ? 11.502 58.406 25.948 1.00 75.19 286 ARG A N 1
ATOM 2108 C CA . ARG A 1 289 ? 10.638 59.553 26.206 1.00 83.41 286 ARG A CA 1
ATOM 2109 C C . ARG A 1 289 ? 9.770 59.902 24.996 1.00 86.09 286 ARG A C 1
ATOM 2110 O O . ARG A 1 289 ? 8.723 60.530 25.135 1.00 85.97 286 ARG A O 1
ATOM 2118 N N . ALA A 1 290 ? 10.209 59.490 23.810 1.00 87.71 287 ALA A N 1
ATOM 2119 C CA . ALA A 1 290 ? 9.534 59.867 22.570 1.00 89.42 287 ALA A CA 1
ATOM 2120 C C . ALA A 1 290 ? 8.742 58.725 21.937 1.00 92.22 287 ALA A C 1
ATOM 2121 O O . ALA A 1 290 ? 8.293 58.836 20.796 1.00 93.86 287 ALA A O 1
ATOM 2123 N N . ASN A 1 291 ? 8.582 57.629 22.673 1.00 93.74 288 ASN A N 1
ATOM 2124 C CA . ASN A 1 291 ? 7.822 56.480 22.187 1.00 96.88 288 ASN A CA 1
ATOM 2125 C C . ASN A 1 291 ? 8.349 55.917 20.868 1.00 95.98 288 ASN A C 1
ATOM 2126 O O . ASN A 1 291 ? 7.623 55.241 20.139 1.00 99.22 288 ASN A O 1
ATOM 2131 N N . ASP A 1 292 ? 9.611 56.198 20.563 1.00 90.21 289 ASP A N 1
ATOM 2132 C CA . ASP A 1 292 ? 10.205 55.733 19.316 1.00 87.05 289 ASP A CA 1
ATOM 2133 C C . ASP A 1 292 ? 10.559 54.249 19.408 1.00 90.05 289 ASP A C 1
ATOM 2134 O O . ASP A 1 292 ? 11.724 53.884 19.564 1.00 89.31 289 ASP A O 1
ATOM 2139 N N . HIS A 1 293 ? 9.540 53.400 19.310 1.00 93.63 290 HIS A N 1
ATOM 2140 C CA . HIS A 1 293 ? 9.717 51.956 19.427 1.00 97.98 290 HIS A CA 1
ATOM 2141 C C . HIS A 1 293 ? 10.689 51.414 18.382 1.00 95.33 290 HIS A C 1
ATOM 2142 O O . HIS A 1 293 ? 11.498 50.531 18.668 1.00 94.30 290 HIS A O 1
ATOM 2149 N N . GLU A 1 294 ? 10.598 51.944 17.167 1.00 92.27 291 GLU A N 1
ATOM 2150 C CA . GLU A 1 294 ? 11.449 51.501 16.071 1.00 89.56 291 GLU A CA 1
ATOM 2151 C C . GLU A 1 294 ? 12.898 51.914 16.304 1.00 83.28 291 GLU A C 1
ATOM 2152 O O . GLU A 1 294 ? 13.826 51.163 16.001 1.00 81.64 291 GLU A O 1
ATOM 2158 N N . GLY A 1 295 ? 13.086 53.115 16.839 1.00 79.14 292 GLY A N 1
ATOM 2159 C CA . GLY A 1 295 ? 14.411 53.596 17.173 1.00 74.49 292 GLY A CA 1
ATOM 2160 C C . GLY A 1 295 ? 15.011 52.723 18.253 1.00 70.88 292 GLY A C 1
ATOM 2161 O O . GLY A 1 295 ? 16.211 52.461 18.261 1.00 73.56 292 GLY A O 1
ATOM 2162 N N . LEU A 1 296 ? 14.163 52.263 19.165 1.00 65.03 293 LEU A N 1
ATOM 2163 C CA . LEU A 1 296 ? 14.595 51.374 20.231 1.00 63.66 293 LEU A CA 1
ATOM 2164 C C . LEU A 1 296 ? 15.147 50.067 19.681 1.00 68.20 293 LEU A C 1
AT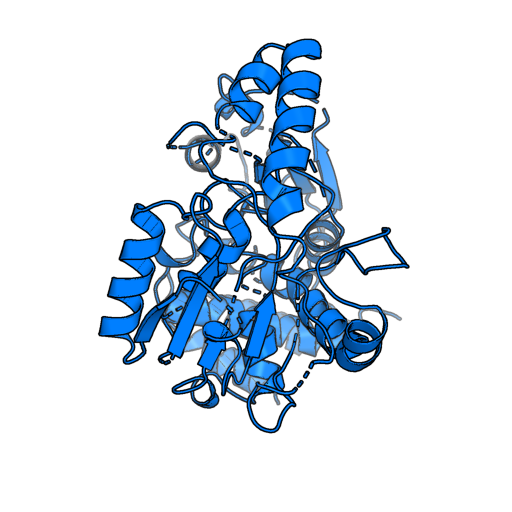OM 2165 O O . LEU A 1 296 ? 16.319 49.755 19.880 1.00 69.66 293 LEU A O 1
ATOM 2170 N N . LYS A 1 297 ? 14.303 49.305 18.991 1.00 69.16 294 LYS A N 1
ATOM 2171 C CA . LYS A 1 297 ? 14.728 48.024 18.433 1.00 69.64 294 LYS A CA 1
ATOM 2172 C C . LYS A 1 297 ? 15.972 48.190 17.562 1.00 66.37 294 LYS A C 1
ATOM 2173 O O . LYS A 1 297 ? 16.769 47.263 17.417 1.00 64.98 294 LYS A O 1
ATOM 2179 N N . ALA A 1 298 ? 16.134 49.378 16.988 1.00 65.59 295 ALA A N 1
ATOM 2180 C CA . ALA A 1 298 ? 17.323 49.692 16.206 1.00 65.50 295 ALA A CA 1
ATOM 2181 C C . ALA A 1 298 ? 18.525 49.878 17.129 1.00 62.16 295 ALA A C 1
ATOM 2182 O O . ALA A 1 298 ? 19.611 49.368 16.863 1.00 61.65 295 ALA A O 1
ATOM 2184 N N . LEU A 1 299 ? 18.320 50.613 18.215 1.00 62.12 296 LEU A N 1
ATOM 2185 C CA . LEU A 1 299 ? 19.362 50.811 19.214 1.00 64.61 296 LEU A CA 1
ATOM 2186 C C . LEU A 1 299 ? 19.742 49.491 19.875 1.00 66.46 296 LEU A C 1
ATOM 2187 O O . LEU A 1 299 ? 20.921 49.154 19.974 1.00 69.15 296 LEU A O 1
ATOM 2192 N N . GLU A 1 300 ? 18.740 48.748 20.333 1.00 65.27 297 GLU A N 1
ATOM 2193 C CA . GLU A 1 300 ? 18.985 47.450 20.946 1.00 65.47 297 GLU A CA 1
ATOM 2194 C C . GLU A 1 300 ? 19.800 46.549 20.028 1.00 68.14 297 GLU A C 1
ATOM 2195 O O . GLU A 1 300 ? 20.770 45.923 20.456 1.00 66.42 297 GLU A O 1
ATOM 2201 N N . LYS A 1 301 ? 19.396 46.488 18.765 1.00 72.79 298 LYS A N 1
ATOM 2202 C CA . LYS A 1 301 ? 20.051 45.628 17.788 1.00 76.80 298 LYS A CA 1
ATOM 2203 C C . LYS A 1 301 ? 21.538 45.941 17.668 1.00 76.61 298 LYS A C 1
ATOM 2204 O O . LYS A 1 301 ? 22.357 45.041 17.497 1.00 77.20 298 LYS A O 1
ATOM 2210 N N . GLN A 1 302 ? 21.885 47.220 17.755 1.00 76.64 299 GLN A N 1
ATOM 2211 C CA . GLN A 1 302 ? 23.273 47.637 17.605 1.00 75.14 299 GLN A CA 1
ATOM 2212 C C . GLN A 1 302 ? 24.099 47.299 18.845 1.00 65.55 299 GLN A C 1
ATOM 2213 O O . GLN A 1 302 ? 25.185 46.727 18.742 1.00 66.78 299 GLN A O 1
ATOM 2219 N N . CYS A 1 303 ? 23.578 47.665 20.011 1.00 54.98 300 CYS A N 1
ATOM 2220 C CA . CYS A 1 303 ? 24.250 47.406 21.281 1.00 47.33 300 CYS A CA 1
ATOM 2221 C C . CYS A 1 303 ? 24.564 45.924 21.466 1.00 50.63 300 CYS A C 1
ATOM 2222 O O . CYS A 1 303 ? 25.653 45.563 21.907 1.00 48.85 300 CYS A O 1
ATOM 2225 N N . LEU A 1 304 ? 23.599 45.074 21.137 1.00 55.53 301 LEU A N 1
ATOM 2226 C CA . LEU A 1 304 ? 23.797 43.635 21.205 1.00 58.40 301 LEU A CA 1
ATOM 2227 C C . LEU A 1 304 ? 24.995 43.216 20.372 1.00 59.03 301 LEU A C 1
ATOM 2228 O O . LEU A 1 304 ? 25.697 42.266 20.719 1.00 57.42 301 LEU A O 1
ATOM 2233 N N . ALA A 1 305 ? 25.234 43.937 19.278 1.00 58.49 302 ALA A N 1
ATOM 2234 C CA . ALA A 1 305 ? 26.381 43.660 18.415 1.00 58.65 302 ALA A CA 1
ATOM 2235 C C . ALA A 1 305 ? 27.681 44.244 18.973 1.00 54.46 302 ALA A C 1
ATOM 2236 O O . ALA A 1 305 ? 28.749 43.651 18.828 1.00 59.03 302 ALA A O 1
ATOM 2238 N N . GLN A 1 306 ? 27.594 45.407 19.607 1.00 48.08 303 GLN A N 1
ATOM 2239 C CA . GLN A 1 306 ? 28.756 45.983 20.275 1.00 44.91 303 GLN A CA 1
ATOM 2240 C C . GLN A 1 306 ? 29.201 45.099 21.443 1.00 42.41 303 GLN A C 1
ATOM 2241 O O . GLN A 1 306 ? 30.391 44.844 21.614 1.00 42.15 303 GLN A O 1
ATOM 2247 N N . ASN A 1 307 ? 28.242 44.624 22.238 1.00 36.39 304 ASN A N 1
ATOM 2248 C CA . ASN A 1 307 ? 28.552 43.794 23.398 1.00 35.61 304 ASN A CA 1
ATOM 2249 C C . ASN A 1 307 ? 29.105 42.410 23.043 1.00 38.45 304 ASN A C 1
ATOM 2250 O O . ASN A 1 307 ? 29.966 41.887 23.749 1.00 35.13 304 ASN A O 1
ATOM 2255 N N . ALA A 1 308 ? 28.603 41.823 21.959 1.00 42.18 305 ALA A N 1
ATOM 2256 C CA . ALA A 1 308 ? 28.985 40.468 21.546 1.00 50.56 305 ALA A CA 1
ATOM 2257 C C . ALA A 1 308 ? 30.473 40.277 21.237 1.00 52.33 305 ALA A C 1
ATOM 2258 O O . ALA A 1 308 ? 30.972 39.151 21.243 1.00 54.23 305 ALA A O 1
ATOM 2260 N N . GLN A 1 309 ? 31.186 41.359 20.955 1.00 50.74 306 GLN A N 1
ATOM 2261 C CA . GLN A 1 309 ? 32.619 41.234 20.696 1.00 52.36 306 GLN A CA 1
ATOM 2262 C C . GLN A 1 309 ? 33.431 41.116 21.981 1.00 45.95 306 GLN A C 1
ATOM 2263 O O . GLN A 1 309 ? 34.633 40.854 21.942 1.00 46.14 306 GLN A O 1
ATOM 2269 N N . HIS A 1 310 ? 32.761 41.292 23.116 1.00 41.54 307 HIS A N 1
ATOM 2270 C CA . HIS A 1 310 ? 33.404 41.169 24.419 1.00 39.17 307 HIS A CA 1
ATOM 2271 C C . HIS A 1 310 ? 32.813 40.024 25.243 1.00 34.34 307 HIS A C 1
ATOM 2272 O O . HIS A 1 310 ? 32.868 40.052 26.469 1.00 33.45 307 HIS A O 1
ATOM 2279 N N . LYS A 1 311 ? 32.252 39.024 24.564 1.00 33.24 308 LYS A N 1
ATOM 2280 C CA . LYS A 1 311 ? 31.670 37.855 25.229 1.00 36.72 308 LYS A CA 1
ATOM 2281 C C . LYS A 1 311 ? 32.689 37.189 26.133 1.00 35.43 308 LYS A C 1
ATOM 2282 O O . LYS A 1 311 ? 32.334 36.443 27.049 1.00 35.71 308 LYS A O 1
ATOM 2288 N N . ASP A 1 312 ? 33.958 37.472 25.858 1.00 36.02 309 ASP A N 1
ATOM 2289 C CA . ASP A 1 312 ? 35.083 36.879 26.571 1.00 37.06 309 ASP A CA 1
ATOM 2290 C C . ASP A 1 312 ? 35.224 37.415 27.991 1.00 31.97 309 ASP A C 1
ATOM 2291 O O . ASP A 1 312 ? 35.980 36.865 28.797 1.00 28.39 309 ASP A O 1
ATOM 2296 N N . TRP A 1 313 ? 34.523 38.507 28.286 1.00 25.82 310 TRP A N 1
ATOM 2297 C CA . TRP A 1 313 ? 34.470 39.021 29.648 1.00 30.19 310 TRP A CA 1
ATOM 2298 C C . TRP A 1 313 ? 33.452 38.179 30.413 1.00 30.58 310 TRP A C 1
ATOM 2299 O O . TRP A 1 313 ? 32.302 38.573 30.604 1.00 26.76 310 TRP A O 1
ATOM 2310 N N . HIS A 1 314 ? 33.918 37.016 30.850 1.00 33.86 311 HIS A N 1
ATOM 2311 C CA . HIS A 1 314 ? 33.085 35.923 31.327 1.00 33.21 311 HIS A CA 1
ATOM 2312 C C . HIS A 1 314 ? 33.777 35.396 32.578 1.00 29.37 311 HIS A C 1
ATOM 2313 O O . HIS A 1 314 ? 34.944 35.028 32.524 1.00 32.75 311 HIS A O 1
ATOM 2320 N N . CYS A 1 315 ? 33.087 35.397 33.713 1.00 23.77 312 CYS A N 1
ATOM 2321 C CA . CYS A 1 315 ? 33.700 34.901 34.938 1.00 24.51 312 CYS A CA 1
ATOM 2322 C C . CYS A 1 315 ? 33.648 33.378 34.964 1.00 26.06 312 CYS A C 1
ATOM 2323 O O . CYS A 1 315 ? 32.632 32.781 35.295 1.00 25.16 312 CYS A O 1
ATOM 2326 N N . THR A 1 316 ? 34.761 32.768 34.576 1.00 24.33 313 THR A N 1
ATOM 2327 C CA . THR A 1 316 ? 34.858 31.336 34.450 1.00 29.56 313 THR A CA 1
ATOM 2328 C C . THR A 1 316 ? 35.754 30.785 35.544 1.00 33.05 313 THR A C 1
ATOM 2329 O O . THR A 1 316 ? 36.417 31.537 36.269 1.00 26.87 313 THR A O 1
ATOM 2333 N N . GLU A 1 317 ? 35.772 29.461 35.648 1.00 29.92 314 GLU A N 1
ATOM 2334 C CA . GLU A 1 317 ? 36.662 28.772 36.563 1.00 35.70 314 GLU A CA 1
ATOM 2335 C C . GLU A 1 317 ? 38.121 29.140 36.274 1.00 34.51 314 GLU A C 1
ATOM 2336 O O . GLU A 1 317 ? 38.923 29.350 37.193 1.00 28.59 314 GLU A O 1
ATOM 2342 N N . GLU A 1 318 ? 38.454 29.236 34.991 1.00 35.63 315 GLU A N 1
ATOM 2343 C CA . GLU A 1 318 ? 39.786 29.666 34.571 1.00 34.16 315 GLU A CA 1
ATOM 2344 C C . GLU A 1 318 ? 40.123 31.058 35.121 1.00 32.47 315 GLU A C 1
ATOM 2345 O O . GLU A 1 318 ? 41.230 31.285 35.625 1.00 29.25 315 GLU A O 1
ATOM 2367 N N . GLU A 1 321 ? 40.841 31.129 38.876 1.00 27.52 318 GLU A N 1
ATOM 2368 C CA . GLU A 1 321 ? 42.130 30.525 39.216 1.00 26.48 318 GLU A CA 1
ATOM 2369 C C . GLU A 1 321 ? 43.243 31.559 39.364 1.00 26.59 318 GLU A C 1
ATOM 2370 O O . GLU A 1 321 ? 44.229 31.323 40.056 1.00 26.29 318 GLU A O 1
ATOM 2376 N N . LEU A 1 322 ? 43.071 32.699 38.702 1.00 29.37 319 LEU A N 1
ATOM 2377 C CA . LEU A 1 322 ? 44.061 33.778 38.703 1.00 30.00 319 LEU A CA 1
ATOM 2378 C C . LEU A 1 322 ? 43.979 34.653 39.951 1.00 28.94 319 LEU A C 1
ATOM 2379 O O . LEU A 1 322 ? 44.913 35.410 40.237 1.00 24.29 319 LEU A O 1
ATOM 2384 N N . THR A 1 323 ? 42.853 34.588 40.662 1.00 26.68 320 THR A N 1
ATOM 2385 C CA . THR A 1 323 ? 42.652 35.413 41.860 1.00 25.14 320 THR A CA 1
ATOM 2386 C C . THR A 1 323 ? 43.472 34.869 43.025 1.00 29.85 320 THR A C 1
ATOM 2387 O O . THR A 1 323 ? 44.121 33.827 42.894 1.00 26.23 320 THR A O 1
ATOM 2391 N N . ARG A 1 324 ? 43.458 35.569 44.158 1.00 24.76 321 ARG A N 1
ATOM 2392 C CA . ARG A 1 324 ? 44.288 35.163 45.296 1.00 30.11 321 ARG A CA 1
ATOM 2393 C C . ARG A 1 324 ? 43.943 33.745 45.758 1.00 24.91 321 ARG A C 1
ATOM 2394 O O . ARG A 1 324 ? 42.799 33.467 46.096 1.00 25.41 321 ARG A O 1
ATOM 2402 N N . ASP A 1 325 ? 44.941 32.868 45.787 1.00 32.05 322 ASP A N 1
ATOM 2403 C CA . ASP A 1 325 ? 44.735 31.458 46.137 1.00 40.51 322 ASP A CA 1
ATOM 2404 C C . ASP A 1 325 ? 43.776 30.759 45.178 1.00 40.32 322 ASP A C 1
ATOM 2405 O O . ASP A 1 325 ? 43.372 29.617 45.418 1.00 37.35 322 ASP A O 1
ATOM 2410 N N . GLY A 1 326 ? 43.398 31.449 44.106 1.00 30.40 323 GLY A N 1
ATOM 2411 C CA . GLY A 1 326 ? 42.343 30.967 43.235 1.00 29.44 323 GLY A CA 1
ATOM 2412 C C . GLY A 1 326 ? 40.993 30.912 43.947 1.00 29.20 323 GLY A C 1
ATOM 2413 O O . GLY A 1 326 ? 40.098 30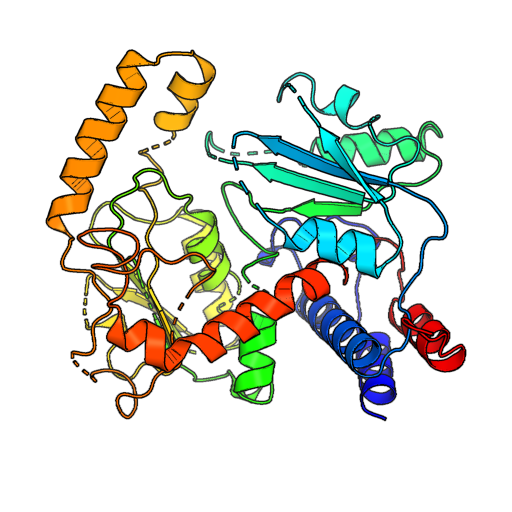.178 43.532 1.00 27.26 323 GLY A O 1
ATOM 2414 N N . GLU A 1 327 ? 40.846 31.693 45.013 1.00 27.80 324 GLU A N 1
ATOM 2415 C CA . GLU A 1 327 ? 39.670 31.604 45.874 1.00 28.20 324 GLU A CA 1
ATOM 2416 C C . GLU A 1 327 ? 39.102 32.969 46.293 1.00 29.01 324 GLU A C 1
ATOM 2417 O O . GLU A 1 327 ? 38.598 33.121 47.410 1.00 31.62 324 GLU A O 1
ATOM 2423 N N . ALA A 1 328 ? 39.155 33.953 45.405 1.00 23.34 325 ALA A N 1
ATOM 2424 C CA . ALA A 1 328 ? 38.544 35.247 45.706 1.00 23.43 325 ALA A CA 1
ATOM 2425 C C . ALA A 1 328 ? 37.078 35.079 46.032 1.00 25.11 325 ALA A C 1
ATOM 2426 O O . ALA A 1 328 ? 36.438 34.131 45.567 1.00 24.60 325 ALA A O 1
ATOM 2428 N N . LEU A 1 329 ? 36.552 36.009 46.825 1.00 22.62 326 LEU A N 1
ATOM 2429 C CA . LEU A 1 329 ? 35.124 36.084 47.068 1.00 22.01 326 LEU A CA 1
ATOM 2430 C C . LEU A 1 329 ? 34.485 36.639 45.803 1.00 25.71 326 LEU A C 1
ATOM 2431 O O . LEU A 1 329 ? 34.863 37.706 45.331 1.00 28.53 326 LEU A O 1
ATOM 2436 N N . TYR A 1 330 ? 33.531 35.895 45.250 1.00 23.36 327 TYR A N 1
ATOM 2437 C CA . TYR A 1 330 ? 32.802 36.318 44.067 1.00 22.25 327 TYR A CA 1
ATOM 2438 C C . TYR A 1 330 ? 31.569 37.100 44.524 1.00 25.69 327 TYR A C 1
ATOM 2439 O O . TYR A 1 330 ? 30.852 36.644 45.409 1.00 24.48 327 TYR A O 1
ATOM 2456 N N . HIS A 1 332 ? 28.047 39.533 43.189 1.00 20.05 329 HIS A N 1
ATOM 2457 C CA . HIS A 1 332 ? 27.161 39.958 42.120 1.00 19.52 329 HIS A CA 1
ATOM 2458 C C . HIS A 1 332 ? 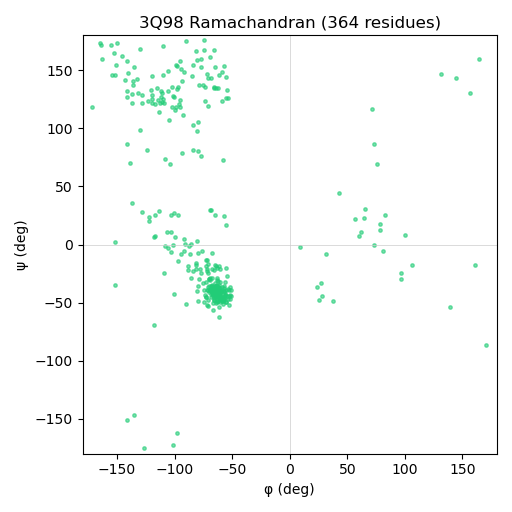25.765 40.110 42.726 1.00 24.24 329 HIS A C 1
ATOM 2459 O O . HIS A 1 332 ? 25.372 39.286 43.548 1.00 22.14 329 HIS A O 1
ATOM 2466 N N . CYS A 1 333 ? 25.002 41.110 42.278 1.00 27.97 330 CYS A N 1
ATOM 2467 C CA . CYS A 1 333 ? 23.744 41.520 42.931 1.00 35.96 330 CYS A CA 1
ATOM 2468 C C . CYS A 1 333 ? 22.460 40.672 42.855 1.00 47.48 330 CYS A C 1
ATOM 2469 O O . CYS A 1 333 ? 21.517 40.965 43.595 1.00 59.34 330 CYS A O 1
ATOM 2472 N N . LEU A 1 334 ? 22.373 39.674 41.980 1.00 41.34 331 LEU A N 1
ATOM 2473 C CA . LEU A 1 334 ? 21.119 38.891 41.855 1.00 37.15 331 LEU A CA 1
ATOM 2474 C C . LEU A 1 334 ? 19.953 39.642 41.188 1.00 38.73 331 LEU A C 1
ATOM 2475 O O . LEU A 1 334 ? 19.425 40.609 41.749 1.00 37.93 331 LEU A O 1
ATOM 2480 N N . PRO A 1 335 ? 19.495 39.151 40.025 1.00 34.85 332 PRO A N 1
ATOM 2481 C CA . PRO A 1 335 ? 19.965 37.915 39.386 1.00 32.73 332 PRO A CA 1
ATOM 2482 C C . PRO A 1 335 ? 21.217 38.120 38.550 1.00 33.01 332 PRO A C 1
ATOM 2483 O O . PRO A 1 335 ? 21.469 39.211 38.063 1.00 33.11 332 PRO A O 1
ATOM 2487 N N . ALA A 1 336 ? 21.996 37.061 38.382 1.00 34.75 333 ALA A N 1
ATOM 2488 C CA . ALA A 1 336 ? 23.121 37.090 37.461 1.00 31.13 333 ALA A CA 1
ATOM 2489 C C . ALA A 1 336 ? 22.694 36.428 36.162 1.00 31.31 333 ALA A C 1
ATOM 2490 O O . ALA A 1 336 ? 21.762 35.621 36.153 1.00 28.37 333 ALA A O 1
ATOM 2492 N N . ASP A 1 337 ? 23.339 36.801 35.061 1.00 30.09 334 ASP A N 1
ATOM 2493 C CA . ASP A 1 337 ? 23.172 36.068 33.810 1.00 32.68 334 ASP A CA 1
ATOM 2494 C C . ASP A 1 337 ? 24.122 34.887 33.826 1.00 33.33 334 ASP A C 1
ATOM 2495 O O . ASP A 1 337 ? 25.322 35.038 33.608 1.00 32.05 334 ASP A O 1
ATOM 2500 N N . ILE A 1 338 ? 23.573 33.711 34.092 1.00 34.66 335 ILE A N 1
ATOM 2501 C CA . ILE A 1 338 ? 24.359 32.494 34.183 1.00 33.03 335 ILE A CA 1
ATOM 2502 C C . ILE A 1 338 ? 24.353 31.761 32.857 1.00 35.42 335 ILE A C 1
ATOM 2503 O O . ILE A 1 338 ? 23.299 31.351 32.369 1.00 34.46 335 ILE A O 1
ATOM 2508 N N . SER A 1 339 ? 25.541 31.605 32.274 1.00 33.86 336 SER A N 1
ATOM 2509 C CA . SER A 1 339 ? 25.701 30.903 31.006 1.00 34.19 336 SER A CA 1
ATOM 2510 C C . SER A 1 339 ? 25.104 29.499 31.037 1.00 34.67 336 SER A C 1
ATOM 2511 O O . SER A 1 339 ? 25.338 28.739 31.977 1.00 31.88 336 SER A O 1
ATOM 2514 N N . GLY A 1 340 ? 24.339 29.167 30.000 1.00 33.81 337 GLY A N 1
ATOM 2515 C CA . GLY A 1 340 ? 23.740 27.850 29.873 1.00 43.12 337 GLY A CA 1
ATOM 2516 C C . GLY A 1 340 ? 22.581 27.610 30.831 1.00 44.27 337 GLY A C 1
ATOM 2517 O O . GLY A 1 340 ? 21.981 26.541 30.827 1.00 47.05 337 GLY A O 1
ATOM 2518 N N . VAL A 1 341 ? 22.269 28.598 31.663 1.00 40.29 338 VAL A N 1
ATOM 2519 C CA . VAL A 1 341 ? 21.140 28.481 32.582 1.00 43.93 338 VAL A CA 1
ATOM 2520 C C . VAL A 1 341 ? 20.097 29.543 32.266 1.00 46.57 338 VAL A C 1
ATOM 2521 O O . VAL A 1 341 ? 19.004 29.227 31.776 1.00 41.84 338 VAL A O 1
ATOM 2525 N N . SER A 1 342 ? 20.457 30.797 32.547 1.00 47.23 339 SER A N 1
ATOM 2526 C CA . SER A 1 342 ? 19.605 31.960 32.316 1.00 50.23 339 SER A CA 1
ATOM 2527 C C . SER A 1 342 ? 19.607 32.329 30.845 1.00 51.84 339 SER A C 1
ATOM 2528 O O . SER A 1 342 ? 18.677 32.964 30.348 1.00 56.66 339 SER A O 1
ATOM 2531 N N . CYS A 1 343 ? 20.675 31.940 30.161 1.00 49.07 340 CYS A N 1
ATOM 2532 C CA . CYS A 1 343 ? 20.953 32.424 28.820 1.00 45.66 340 CYS A CA 1
ATOM 2533 C C . CYS A 1 343 ? 22.005 31.521 28.197 1.00 42.32 340 CYS A C 1
ATOM 2534 O O . CYS A 1 343 ? 22.556 30.662 28.870 1.00 44.59 340 CYS A O 1
ATOM 2537 N N . LYS A 1 344 ? 22.295 31.723 26.919 1.00 45.17 341 LYS A N 1
ATOM 2538 C CA . LYS A 1 344 ? 23.333 30.944 26.252 1.00 51.51 341 LYS A CA 1
ATOM 2539 C C . LYS A 1 344 ? 24.711 31.363 26.767 1.00 46.23 341 LYS A C 1
ATOM 2540 O O . LYS A 1 344 ? 25.508 30.523 27.194 1.00 41.39 341 LYS A O 1
ATOM 2546 N N . GLU A 1 345 ? 24.980 32.667 26.721 1.00 42.11 342 GLU A N 1
ATOM 2547 C CA . GLU A 1 345 ? 26.250 33.229 27.192 1.00 42.90 342 GLU A CA 1
ATOM 2548 C C . GLU A 1 345 ? 25.953 34.416 28.088 1.00 35.29 342 GLU A C 1
ATOM 2549 O O . GLU A 1 345 ? 25.190 35.292 27.701 1.00 39.17 342 GLU A O 1
ATOM 2555 N N . GLY A 1 346 ? 26.562 34.449 29.273 1.00 28.83 343 GLY A N 1
ATOM 2556 C CA . GLY A 1 346 ? 26.285 35.486 30.255 1.00 24.23 343 GLY A CA 1
ATOM 2557 C C . GLY A 1 346 ? 27.525 35.958 30.999 1.00 26.69 343 GLY A C 1
ATOM 2558 O O . GLY A 1 346 ? 28.633 35.921 30.462 1.00 32.22 343 GLY A O 1
ATOM 2559 N N . GLU A 1 347 ? 27.331 36.400 32.236 1.00 25.54 344 GLU A N 1
ATOM 2560 C CA . GLU A 1 347 ? 28.381 37.045 33.015 1.00 24.04 344 GLU A CA 1
ATOM 2561 C C . GLU A 1 347 ? 29.230 36.065 33.820 1.00 25.98 344 GLU A C 1
ATOM 2562 O O . GLU A 1 347 ? 30.348 36.392 34.198 1.00 27.12 344 GLU A O 1
ATOM 2568 N N . VAL A 1 348 ? 28.684 34.877 34.083 1.00 25.37 345 VAL A N 1
ATOM 2569 C CA . VAL A 1 348 ? 29.325 33.891 34.961 1.00 23.12 345 VAL A CA 1
ATOM 2570 C C . VAL A 1 348 ? 28.874 32.461 34.606 1.00 27.57 345 VAL A C 1
ATOM 2571 O O . VAL A 1 348 ? 27.740 32.247 34.198 1.00 28.51 345 VAL A O 1
ATOM 2575 N N . THR A 1 349 ? 29.758 31.481 34.744 1.00 26.89 346 THR A N 1
ATOM 2576 C CA . THR A 1 349 ? 29.389 30.115 34.371 1.00 27.09 346 THR A CA 1
ATOM 2577 C C . THR A 1 349 ? 28.583 29.469 35.488 1.00 25.22 346 THR A C 1
ATOM 2578 O O . THR A 1 349 ? 28.652 29.897 36.636 1.00 23.05 346 THR A O 1
ATOM 2582 N N . GLU A 1 350 ? 27.824 28.434 35.134 1.00 27.54 347 GLU A N 1
ATOM 2583 C CA . GLU A 1 350 ? 27.058 27.637 36.090 1.00 29.39 347 GLU A CA 1
ATOM 2584 C C . GLU A 1 350 ? 27.906 27.132 37.261 1.00 28.60 347 GLU A C 1
ATOM 2585 O O . GLU A 1 350 ? 27.469 27.176 38.409 1.00 26.09 347 GLU A O 1
ATOM 2591 N N . GLY A 1 351 ? 29.113 26.652 36.960 1.00 28.72 348 GLY A N 1
ATOM 2592 C CA . GLY A 1 351 ? 30.006 26.086 37.960 1.00 28.19 348 GLY A CA 1
ATOM 2593 C C . GLY A 1 351 ? 30.519 27.089 38.987 1.00 33.14 348 GLY A C 1
ATOM 2594 O O . GLY A 1 351 ? 30.567 26.801 40.184 1.00 28.76 348 GLY A O 1
ATOM 2595 N N . VAL A 1 352 ? 30.933 28.267 38.529 1.00 33.98 349 VAL A N 1
ATOM 2596 C CA . VAL A 1 352 ? 31.402 29.302 39.452 1.00 28.19 349 VAL A CA 1
ATOM 2597 C C . VAL A 1 352 ? 30.234 29.796 40.309 1.00 25.75 349 VAL A C 1
ATOM 2598 O O . VAL A 1 352 ? 30.383 30.038 41.510 1.00 25.65 349 VAL A O 1
ATOM 2602 N N . PHE A 1 353 ? 29.061 29.941 39.704 1.00 23.17 350 PHE A N 1
ATOM 2603 C CA . PHE A 1 353 ? 27.924 30.404 40.490 1.00 19.91 350 PHE A CA 1
ATOM 2604 C C . PHE A 1 353 ? 27.517 29.384 41.564 1.00 26.34 350 PHE A C 1
ATOM 2605 O O . PHE A 1 353 ? 27.200 29.759 42.694 1.00 26.33 350 PHE A O 1
ATOM 2613 N N . GLU A 1 354 ? 27.504 28.101 41.211 1.00 27.24 351 GLU A N 1
ATOM 2614 C CA . GLU A 1 354 ? 27.163 27.061 42.183 1.00 30.68 351 GLU A CA 1
ATOM 2615 C C . GLU A 1 354 ? 28.104 27.136 43.393 1.00 28.39 351 GLU A C 1
ATOM 2616 O O . GLU A 1 354 ? 27.661 27.087 44.540 1.00 26.14 351 GLU A O 1
ATOM 2622 N N . LYS A 1 355 ? 29.401 27.277 43.138 1.00 32.78 352 LYS A N 1
ATOM 2623 C CA . LYS A 1 355 ? 30.370 27.418 44.232 1.00 33.81 352 LYS A CA 1
ATOM 2624 C C . LYS A 1 355 ? 30.143 28.623 45.155 1.00 28.76 352 LYS A C 1
ATOM 2625 O O . LYS A 1 355 ? 30.341 28.525 46.378 1.00 28.35 352 LYS A O 1
ATOM 2631 N N . TYR A 1 356 ? 29.764 29.762 44.577 1.00 21.34 353 TYR A N 1
ATOM 2632 C CA . TYR A 1 356 ? 29.594 30.989 45.367 1.00 26.41 353 TYR A CA 1
ATOM 2633 C C . TYR A 1 356 ? 28.155 31.362 45.659 1.00 27.58 353 TYR A C 1
ATOM 2634 O O . TYR A 1 356 ? 27.880 32.467 46.153 1.00 26.16 353 TYR A O 1
ATOM 2643 N N . ARG A 1 357 ? 27.237 30.446 45.372 1.00 22.57 354 ARG A N 1
ATOM 2644 C CA . ARG A 1 357 ? 25.814 30.770 45.464 1.00 20.85 354 ARG A CA 1
ATOM 2645 C C . ARG A 1 357 ? 25.428 31.285 46.847 1.00 22.16 354 ARG A C 1
ATOM 2646 O O . ARG A 1 357 ? 24.673 32.228 46.959 1.00 24.93 354 ARG A O 1
ATOM 2654 N N . ILE A 1 358 ? 25.927 30.649 47.898 1.00 23.34 355 ILE A N 1
ATOM 2655 C CA . ILE A 1 358 ? 25.555 31.027 49.256 1.00 26.84 355 ILE A CA 1
ATOM 2656 C C . ILE A 1 358 ? 26.107 32.410 49.591 1.00 26.47 355 ILE A C 1
ATOM 2657 O O . ILE A 1 358 ? 25.456 33.222 50.269 1.00 23.55 355 ILE A O 1
ATOM 2662 N N . ALA A 1 359 ? 27.314 32.689 49.101 1.00 27.92 356 ALA A N 1
ATOM 2663 C CA . ALA A 1 359 ? 27.904 34.018 49.258 1.00 25.19 356 ALA A CA 1
ATOM 2664 C C . ALA A 1 359 ? 27.025 35.107 48.646 1.00 22.15 356 ALA A C 1
ATOM 2665 O O . ALA A 1 359 ? 26.776 36.127 49.281 1.00 18.64 356 ALA A O 1
ATOM 2667 N N . THR A 1 360 ? 26.546 34.888 47.424 1.00 18.29 357 THR A N 1
ATOM 2668 C CA . THR A 1 360 ? 25.736 35.896 46.741 1.00 23.82 357 THR A CA 1
ATOM 2669 C C . THR A 1 360 ? 24.366 36.038 47.396 1.00 24.88 357 THR A C 1
ATOM 2670 O O . THR A 1 360 ? 23.775 37.117 47.382 1.00 19.69 357 THR A O 1
ATOM 2674 N N . TYR A 1 361 ? 23.868 34.951 47.978 1.00 25.34 358 TYR A N 1
ATOM 2675 C CA . TYR A 1 361 ? 22.620 35.019 48.731 1.00 21.73 358 TYR A CA 1
ATOM 2676 C C . TYR A 1 361 ? 22.798 35.829 50.008 1.00 18.04 358 TYR A C 1
ATOM 2677 O O . TYR A 1 361 ? 21.941 36.643 50.355 1.00 18.66 358 TYR A O 1
ATOM 2686 N N . LYS A 1 362 ? 23.880 35.578 50.738 1.00 17.44 359 LYS A N 1
ATOM 2687 C CA . LYS A 1 362 ? 24.111 36.326 51.972 1.00 24.52 359 LYS A CA 1
ATOM 2688 C C . LYS A 1 362 ? 24.323 37.797 51.664 1.00 23.90 359 LYS A C 1
ATOM 2689 O O . LYS A 1 362 ? 23.874 38.682 52.404 1.00 20.70 359 LYS A O 1
ATOM 2695 N N . GLU A 1 363 ? 25.012 38.050 50.560 1.00 19.41 360 GLU A N 1
ATOM 2696 C CA . GLU A 1 363 ? 25.225 39.417 50.094 1.00 20.02 360 GLU A CA 1
ATOM 2697 C C . GLU A 1 363 ? 23.890 40.127 49.861 1.00 21.11 360 GLU A C 1
ATOM 2698 O O . GLU A 1 363 ? 23.653 41.222 50.376 1.00 19.97 360 GLU A O 1
ATOM 2704 N N . ALA A 1 364 ? 22.997 39.488 49.110 1.00 21.84 361 ALA A N 1
ATOM 2705 C CA . ALA A 1 364 ? 21.664 40.054 48.903 1.00 23.71 361 ALA A CA 1
ATOM 2706 C C . ALA A 1 364 ? 20.840 40.182 50.195 1.00 20.30 361 ALA A C 1
ATOM 2707 O O . ALA A 1 364 ? 20.000 41.070 50.297 1.00 19.09 361 ALA A O 1
ATOM 2709 N N . SER A 1 365 ? 21.076 39.309 51.175 1.00 17.27 362 SER A N 1
ATOM 2710 C CA . SER A 1 365 ? 20.277 39.313 52.413 1.00 16.65 362 SER A CA 1
ATOM 2711 C C . SER A 1 365 ? 20.438 40.604 53.217 1.00 21.28 362 SER A C 1
ATOM 2712 O O . SER A 1 365 ? 19.597 40.926 54.074 1.00 18.73 362 SER A O 1
ATOM 2715 N N . TRP A 1 366 ? 21.507 41.359 52.950 1.00 15.73 363 TRP A N 1
ATOM 2716 C CA . TRP A 1 366 ? 21.722 42.591 53.704 1.00 14.12 363 TRP A CA 1
ATOM 2717 C C . TRP A 1 366 ? 20.855 43.756 53.252 1.00 18.41 363 TRP A C 1
ATOM 2718 O O . TRP A 1 366 ? 20.682 44.706 53.994 1.00 20.62 363 TRP A O 1
ATOM 2729 N N . LYS A 1 367 ? 20.347 43.699 52.027 1.00 20.09 364 LYS A N 1
ATOM 2730 C CA . LYS A 1 367 ? 19.701 44.871 51.428 1.00 21.21 364 LYS A CA 1
ATOM 2731 C C . LYS A 1 367 ? 18.486 45.392 52.207 1.00 18.61 364 LYS A C 1
ATOM 2732 O O . LYS A 1 367 ? 18.339 46.595 52.383 1.00 20.15 364 LYS A O 1
ATOM 2738 N N . PRO A 1 368 ? 17.597 44.490 52.654 1.00 17.09 365 PRO A N 1
ATOM 2739 C CA . PRO A 1 368 ? 16.410 44.951 53.404 1.00 19.51 365 PRO A CA 1
ATOM 2740 C C . PRO A 1 368 ? 16.812 45.686 54.687 1.00 16.13 365 PRO A C 1
ATOM 2741 O O . PRO A 1 368 ? 16.201 46.684 55.073 1.00 17.67 365 PRO A O 1
ATOM 2745 N N . TYR A 1 369 ? 17.864 45.196 55.337 1.00 17.00 366 TYR A N 1
ATOM 2746 C CA . TYR A 1 369 ? 18.337 45.815 56.567 1.00 18.68 366 TYR A CA 1
ATOM 2747 C C . TYR A 1 369 ? 18.990 47.155 56.336 1.00 14.82 366 TYR A C 1
ATOM 2748 O O . TYR A 1 369 ? 18.862 48.044 57.159 1.00 16.44 366 TYR A O 1
ATOM 2757 N N . ILE A 1 370 ? 19.713 47.272 55.234 1.00 12.81 367 ILE A N 1
ATOM 2758 C CA . ILE A 1 370 ? 20.327 48.529 54.843 1.00 15.04 367 ILE A CA 1
ATOM 2759 C C . ILE A 1 370 ? 19.234 49.549 54.518 1.00 16.21 367 ILE A C 1
ATOM 2760 O O . ILE A 1 370 ? 19.289 50.706 54.951 1.00 19.71 367 ILE A O 1
ATOM 2765 N N . ILE A 1 371 ? 18.238 49.130 53.751 1.00 14.54 368 ILE A N 1
ATOM 2766 C CA . ILE A 1 371 ? 17.157 50.059 53.409 1.00 16.93 368 ILE A CA 1
ATOM 2767 C C . ILE A 1 371 ? 16.397 50.496 54.661 1.00 18.61 368 ILE A C 1
ATOM 2768 O O . ILE A 1 371 ? 16.083 51.679 54.827 1.00 15.26 368 ILE A O 1
ATOM 2773 N N . ALA A 1 372 ? 16.120 49.546 55.555 1.00 17.22 369 ALA A N 1
ATOM 2774 C CA . ALA A 1 372 ? 15.425 49.874 56.800 1.00 16.47 369 ALA A CA 1
ATOM 2775 C C . ALA A 1 372 ? 16.272 50.805 57.674 1.00 18.90 369 ALA A C 1
ATOM 2776 O O . ALA A 1 372 ? 15.750 51.692 58.352 1.00 18.21 369 ALA A O 1
ATOM 2778 N N . ALA A 1 373 ? 17.590 50.618 57.649 1.00 17.47 370 ALA A N 1
ATOM 2779 C CA . ALA A 1 373 ? 18.472 51.457 58.456 1.00 17.27 370 ALA A CA 1
ATOM 2780 C C . ALA A 1 373 ? 18.475 52.896 57.928 1.00 16.08 370 ALA A C 1
ATOM 2781 O O . ALA A 1 373 ? 18.516 53.850 58.695 1.00 23.42 370 ALA A O 1
ATOM 2791 N N . ILE A 1 375 ? 15.923 54.391 56.369 1.00 20.95 372 ILE A N 1
ATOM 2792 C CA . ILE A 1 375 ? 14.647 54.955 56.817 1.00 20.49 372 ILE A CA 1
ATOM 2793 C C . ILE A 1 375 ? 14.704 55.403 58.278 1.00 22.08 372 ILE A C 1
ATOM 2794 O O . ILE A 1 375 ? 14.305 56.517 58.614 1.00 24.31 372 ILE A O 1
ATOM 2799 N N . LEU A 1 376 ? 15.225 54.544 59.146 1.00 20.78 373 LEU A N 1
ATOM 2800 C CA . LEU A 1 376 ? 15.382 54.881 60.550 1.00 18.84 373 LEU A CA 1
ATOM 2801 C C . LEU A 1 376 ? 16.362 56.045 60.773 1.00 25.48 373 LEU A C 1
ATOM 2802 O O . LEU A 1 376 ? 16.169 56.868 61.665 1.00 23.47 373 LEU A O 1
ATOM 2807 N N . SER A 1 377 ? 17.408 56.110 59.960 1.00 21.83 374 SER A N 1
ATOM 2808 C CA . SER A 1 377 ? 18.440 57.125 60.125 1.00 27.58 374 SER A CA 1
ATOM 2809 C C . SER A 1 377 ? 17.959 58.519 59.740 1.00 27.44 374 SER A C 1
ATOM 2810 O O . SER A 1 377 ? 18.505 59.528 60.205 1.00 25.08 374 SER A O 1
ATOM 2813 N N . ARG A 1 378 ? 16.951 58.573 58.876 1.00 26.64 375 ARG A N 1
ATOM 2814 C CA . ARG A 1 378 ? 16.305 59.833 58.562 1.00 29.50 375 ARG A CA 1
ATOM 2815 C C . ARG A 1 378 ? 15.302 60.203 59.651 1.00 33.30 375 ARG A C 1
ATOM 2816 O O . ARG A 1 378 ? 15.199 61.370 60.030 1.00 28.45 375 ARG A O 1
ATOM 2824 N N . LYS A 1 379 ? 14.574 59.213 60.161 1.00 27.77 376 LYS A N 1
ATOM 2825 C CA . LYS A 1 379 ? 13.478 59.486 61.102 1.00 32.78 376 LYS A CA 1
ATOM 2826 C C . LYS A 1 379 ? 13.918 59.773 62.548 1.00 33.77 376 LYS A C 1
ATOM 2827 O O . LYS A 1 379 ? 13.246 60.510 63.288 1.00 31.59 376 LYS A O 1
ATOM 2833 N N . TYR A 1 380 ? 15.034 59.184 62.954 1.00 25.55 377 TYR A N 1
ATOM 2834 C CA . TYR A 1 380 ? 15.547 59.402 64.299 1.00 31.55 377 TYR A CA 1
ATOM 2835 C C . TYR A 1 380 ? 16.974 59.934 64.288 1.00 31.73 377 TYR A C 1
ATOM 2836 O O . TYR A 1 380 ? 17.870 59.319 63.718 1.00 30.58 377 TYR A O 1
ATOM 2845 N N . ALA A 1 381 ? 17.175 61.079 64.928 1.00 25.61 378 ALA A N 1
ATOM 2846 C CA . ALA A 1 381 ? 18.503 61.631 65.097 1.00 26.47 378 ALA A CA 1
ATOM 2847 C C . ALA A 1 381 ? 19.410 60.633 65.809 1.00 25.43 378 ALA A C 1
ATOM 2848 O O . ALA A 1 381 ? 20.594 60.538 65.510 1.00 32.39 378 ALA A O 1
ATOM 2850 N N . LYS A 1 382 ? 18.844 59.883 66.747 1.00 27.50 379 LYS A N 1
ATOM 2851 C CA . LYS A 1 382 ? 19.613 58.908 67.515 1.00 30.88 379 LYS A CA 1
ATOM 2852 C C . LYS A 1 382 ? 18.978 57.519 67.380 1.00 30.03 379 LYS A C 1
ATOM 2853 O O . LYS A 1 382 ? 18.229 57.085 68.245 1.00 30.89 379 LYS A O 1
ATOM 2859 N N . PRO A 1 383 ? 19.274 56.817 66.275 1.00 27.58 380 PRO A N 1
ATOM 2860 C CA . PRO A 1 383 ? 18.685 55.496 66.060 1.00 27.42 380 PRO A CA 1
ATOM 2861 C C . PRO A 1 383 ? 19.089 54.511 67.147 1.00 26.93 380 PRO A C 1
ATOM 2862 O O . PRO A 1 383 ? 18.437 53.488 67.313 1.00 32.31 380 PRO A O 1
ATOM 2866 N N . GLY A 1 384 ? 20.151 54.813 67.878 1.00 23.47 381 GLY A N 1
ATOM 2867 C CA . GLY A 1 384 ? 20.622 53.918 68.923 1.00 27.26 381 GLY A CA 1
ATOM 2868 C C . GLY A 1 384 ? 19.633 53.845 70.072 1.00 34.25 381 GLY A C 1
ATOM 2869 O O . GLY A 1 384 ? 19.452 52.795 70.687 1.00 36.32 381 GLY A O 1
ATOM 2870 N N . ALA A 1 385 ? 18.996 54.974 70.362 1.00 33.12 382 ALA A N 1
ATOM 2871 C CA . ALA A 1 385 ? 17.942 55.028 71.367 1.00 34.69 382 ALA A CA 1
ATOM 2872 C C . ALA A 1 385 ? 16.785 54.112 70.976 1.00 36.80 382 ALA A C 1
ATOM 2873 O O . ALA A 1 385 ? 16.291 53.329 71.796 1.00 37.70 382 ALA A O 1
ATOM 2875 N N . LEU A 1 386 ? 16.351 54.221 69.724 1.00 29.99 383 LEU A N 1
ATOM 2876 C CA . LEU A 1 386 ? 15.256 53.398 69.223 1.00 30.16 383 LEU A CA 1
ATOM 2877 C C . LEU A 1 386 ? 15.554 51.899 69.289 1.00 29.17 383 LEU A C 1
ATOM 2878 O O . LEU A 1 386 ? 14.709 51.122 69.714 1.00 26.45 383 LEU A O 1
ATOM 2883 N N . LEU A 1 387 ? 16.750 51.489 68.875 1.00 29.95 384 LEU A N 1
ATOM 2884 C CA . LEU A 1 387 ? 17.124 50.076 68.980 1.00 28.40 384 LEU A CA 1
ATOM 2885 C C . LEU A 1 387 ? 17.144 49.580 70.431 1.00 29.94 384 LEU A C 1
ATOM 2886 O O . LEU A 1 387 ? 16.708 48.467 70.710 1.00 28.03 384 LEU A O 1
ATOM 2891 N N . GLU A 1 388 ? 17.650 50.391 71.360 1.00 30.24 385 GLU A N 1
ATOM 2892 C CA . GLU A 1 388 ? 17.670 49.958 72.754 1.00 34.69 385 GLU A CA 1
ATOM 2893 C C . GLU A 1 388 ? 16.251 49.732 73.256 1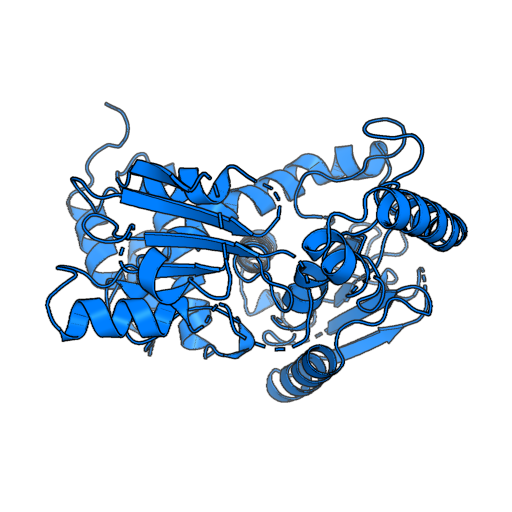.00 35.22 385 GLU A C 1
ATOM 2894 O O . GLU A 1 388 ? 15.990 48.769 73.976 1.00 36.00 385 GLU A O 1
ATOM 2900 N N . GLN A 1 389 ? 15.333 50.609 72.856 1.00 31.26 386 GLN A N 1
ATOM 2901 C CA . GLN A 1 389 ? 13.923 50.433 73.186 1.00 36.06 386 GLN A CA 1
ATOM 2902 C C . GLN A 1 389 ? 13.357 49.123 72.615 1.00 36.19 386 GLN A C 1
ATOM 2903 O O . GLN A 1 389 ? 12.701 48.357 73.326 1.00 38.70 386 GLN A O 1
ATOM 2909 N N . LEU A 1 390 ? 13.604 48.876 71.332 1.00 29.41 387 LEU A N 1
ATOM 2910 C CA . LEU A 1 390 ? 13.187 47.627 70.691 1.00 28.64 387 LEU A CA 1
ATOM 2911 C C . LEU A 1 390 ? 13.754 46.405 71.422 1.00 31.82 387 LEU A C 1
ATOM 2912 O O . LEU A 1 390 ? 13.052 45.425 71.652 1.00 31.64 387 LEU A O 1
ATOM 2917 N N . LEU A 1 391 ? 15.024 46.480 71.798 1.00 28.86 388 LEU A N 1
ATOM 2918 C CA . LEU A 1 391 ? 15.694 45.375 72.471 1.00 30.14 388 LEU A CA 1
ATOM 2919 C C . LEU A 1 391 ? 15.127 45.097 73.864 1.00 35.52 388 LEU A C 1
ATOM 2920 O O . LEU A 1 391 ? 15.018 43.941 74.282 1.00 30.75 388 LEU A O 1
ATOM 2925 N N . LYS A 1 392 ? 14.754 46.155 74.577 1.00 35.08 389 LYS A N 1
ATOM 2926 C CA . LYS A 1 392 ? 14.223 46.016 75.928 1.00 36.06 389 LYS A CA 1
ATOM 2927 C C . LYS A 1 392 ? 12.805 45.456 75.930 1.00 34.00 389 LYS A C 1
ATOM 2928 O O . LYS A 1 392 ? 12.472 44.594 76.746 1.00 33.73 389 LYS A O 1
ATOM 2934 N N . GLU A 1 393 ? 11.969 45.955 75.023 1.00 29.51 390 GLU A N 1
ATOM 2935 C CA . GLU A 1 393 ? 10.610 45.443 74.871 1.00 34.02 390 GLU A CA 1
ATOM 2936 C C . GLU A 1 393 ? 10.628 43.983 74.435 1.00 32.84 390 GLU A C 1
ATOM 2937 O O . GLU A 1 393 ? 9.784 43.194 74.850 1.00 36.29 390 GLU A O 1
ATOM 2943 N N . ALA A 1 394 ? 11.594 43.641 73.589 1.00 31.66 391 ALA A N 1
ATOM 2944 C CA . ALA A 1 394 ? 11.767 42.276 73.100 1.00 34.99 391 ALA A CA 1
ATOM 2945 C C . ALA A 1 394 ? 10.444 41.609 72.723 1.00 34.19 391 ALA A C 1
ATOM 2946 O O . ALA A 1 394 ? 10.195 40.450 73.073 1.00 36.70 391 ALA A O 1
ATOM 2948 N N . GLN A 1 395 ? 9.597 42.353 72.018 1.00 32.27 392 GLN A N 1
ATOM 2949 C CA . GLN A 1 395 ? 8.373 41.798 71.461 1.00 32.24 392 GLN A CA 1
ATOM 2950 C C . GLN A 1 395 ? 8.713 40.725 70.420 1.00 31.38 392 GLN A C 1
ATOM 2951 O O . GLN A 1 395 ? 9.586 40.915 69.571 1.00 27.65 392 GLN A O 1
ATOM 2957 N N . GLU A 1 396 ? 8.025 39.591 70.475 1.00 28.87 393 GLU A N 1
ATOM 2958 C CA . GLU A 1 396 ? 8.317 38.518 69.526 1.00 34.25 393 GLU A CA 1
ATOM 2959 C C . GLU A 1 396 ? 7.820 38.898 68.137 1.00 32.23 393 GLU A C 1
ATOM 2960 O O . GLU A 1 396 ? 6.823 39.609 68.007 1.00 34.84 393 GLU A O 1
ATOM 2966 N N . ARG A 1 397 ? 8.529 38.457 67.098 1.00 22.82 394 ARG A N 1
ATOM 2967 C CA . ARG A 1 397 ? 8.019 38.632 65.745 1.00 25.44 394 ARG A CA 1
ATOM 2968 C C . ARG A 1 397 ? 6.987 37.560 65.444 1.00 29.72 394 ARG A C 1
ATOM 2969 O O . ARG A 1 397 ? 5.903 37.859 64.946 1.00 31.96 394 ARG A O 1
ATOM 2977 N N . VAL A 1 398 ? 7.325 36.311 65.741 1.00 24.34 395 VAL A N 1
ATOM 2978 C CA . VAL A 1 398 ? 6.375 35.217 65.536 1.00 29.13 395 VAL A CA 1
ATOM 2979 C C . VAL A 1 398 ? 6.001 34.592 66.876 1.00 33.32 395 VAL A C 1
ATOM 2980 O O . VAL A 1 398 ? 6.857 34.362 67.736 1.00 30.97 395 VAL A O 1
ATOM 2984 N N . LYS A 1 399 ? 4.709 34.355 67.055 1.00 32.52 396 LYS A N 1
ATOM 2985 C CA . LYS A 1 399 ? 4.169 33.914 68.328 1.00 40.72 396 LYS A CA 1
ATOM 2986 C C . LYS A 1 399 ? 4.610 32.486 68.653 1.00 51.05 396 LYS A C 1
ATOM 2987 O O . LYS A 1 399 ? 4.909 31.683 67.768 1.00 49.27 396 LYS A O 1
#

Nearest PDB structures (foldseek):
  3q98-assembly1_A  TM=1.002E+00  e=1.051E-63  Escherichia coli
  2yfk-assembly1_A-3  TM=9.617E-01  e=6.053E-44  Enterococcus faecalis
  4a8p-assembly2_F  TM=7.510E-01  e=1.059E-12  Enterococcus faecalis
  3txx-assembly3_G  TM=7.387E-01  e=1.381E-12  Enterococcus faecalis
  3txx-assembly3_H  TM=7.058E-01  e=1.456E-12  Enterococcus faecalis

Organism: Escherichia coli (strain K12) (NCBI:txid83333)

Solvent-accessible surface area: 17104 Å² total

B-factor: mean 35.53, std 16.85, range [12.15, 232.16]

Secondary structure (DSSP, 8-state):
-HHHHHHHHHHT----GGGS----GGGS-HHHHHHHHHHHHHHHHHHHTTB-----SS-EEEEEEE---HHHHHHHHHTPEEEE----TTHHHHH---TTEEEEEEEE-------HHHHHHHHHHHTTS-SS--EEEEEE-SS--TTT--HHHHHHHHHSSSGGGTT--B------SS----THHHHHHHH--TT--EEEE--TT-PPPHHHHHHHHHHHHHHT--EEEE---TTTTT-SB--------TT--HHHHHHHTT-HHHHHHHHHHHHHHHHTTTT--B-----SGGG--B---SS--EETTTBSS-SEEHHHHHHHHHHHHHHHHTHHHHHH--HHHH-S-HHHHHHHHHHH--BS--

Foldseek 3Di:
DLLVVLLVLQQVADADLLPDACAAVLVGDPSHVSNLLSQLVNLVVLVVVQFQQAQDCEAAEEEEEAVDCQQQLLCVSNPHHYDYDPDLVCLLVVLLVAQRHQHYEYEHAADPHSVSSQVSLVVCVVVVNHVHRHHYHYCFYLQARQLLCLLVSLVCVVQVHLLSCAPAAEEEEFFALFAAAGPHYVLHVLLVLQSHEYEYEYAPQQDDDPVSVVSSQVNVVVNNHHYYYDHALVSQAQHQEYEYYHHYRNVLSVCVVVVVVVVVVVNVVSSVVRSVVRVVVLVQAAELPQRYNNSDHQYYAPDFCEDPPNYPGGRYHPVVCVVNVVSNVSSNVSSSSSSSSSLVNNDVSVSVSSVVSVVVRDGNPD

Radius of gyration: 20.86 Å; Cα contacts (8 Å, |Δi|>4): 686; chains: 1; bounding box: 46×48×60 Å

InterPro domains:
  IPR006130 Aspartate/ornithine carbamoyltransferase [PR00100] (67-86)
  IPR006130 Aspartate/ornithine carbamoyltransferase [PR00100] (323-332)
  IPR006130 Aspartate/ornithine carbamoyltransferase [PR00100] (341-364)
  IPR006131 Aspartate/ornithine carbamoyltransferase, Asp/Orn-binding domain [PF00185] (212-372)
  IPR006132 Aspartate/ornithine carbamoyltransferase, carbamoyl-P binding [PF02729] (22-178)
  IPR017702 Putative carbamoyltransferase YgeW [TIGR03316] (6-394)
  IPR036901 Aspartate/ornithine carbamoyltransferase superfamily [G3DSA:3.40.50.1370] (16-387)
  IPR036901 Aspartate/ornithine carbamoyltransferase superfamily [G3DSA:3.40.50.1370] (168-363)
  IPR036901 Aspartate/ornithine carbamoyltransferase superfamily [SSF53671] (19-373)

Sequence (366 aa):
KTVNELIKDINSLTSHLHEKDFLLTWEQTPDELKQVLDVAAALKALRAENISTKVFNSGLGISVFRDRFSYASALNLLGLAQQDLDHGETVRETANISFCADAIGIRDDYLGAYREVGAALDDGYKQGVLPQRPALVNLQCDIDHPTQSADLAWLREHFGSLENLKGKKIATWAYSPSYGKPLSVPQGIIGLTRFGDVTLAHPEGYDLIPDVVEVAKNNAKASGGSFRQVTSEEAFKDADIVYPKSWAPYKVEERTELLRANDHEGLKALEKQCLAQNAQHKDWHCTEEELTRDGEALYHCLPADISGVSCKEGEVTEGVFEKYRIATYKEASWKPYIIAAILSRKYAKPGALLEQLLKEAQERVK